Protein AF-A0A4Q4XZ71-F1 (afdb_monomer_lite)

Structure (mmCIF, N/CA/C/O backbone):
data_AF-A0A4Q4XZ71-F1
#
_entry.id   AF-A0A4Q4XZ71-F1
#
loop_
_atom_site.group_PDB
_atom_site.id
_atom_site.type_symbol
_atom_site.label_atom_id
_atom_site.label_alt_id
_atom_site.label_comp_id
_atom_site.label_asym_id
_atom_site.label_entity_id
_atom_site.label_seq_id
_atom_site.pdbx_PDB_ins_code
_atom_site.Cartn_x
_atom_site.Cartn_y
_atom_site.Cartn_z
_atom_site.occupancy
_atom_site.B_iso_or_equiv
_atom_site.auth_seq_id
_atom_site.auth_comp_id
_atom_site.auth_asym_id
_atom_site.auth_atom_id
_atom_site.pdbx_PDB_model_num
ATOM 1 N N . MET A 1 1 ? -20.882 -3.088 26.357 1.00 76.75 1 MET A N 1
ATOM 2 C CA . MET A 1 1 ? -20.379 -3.895 25.223 1.00 76.75 1 MET A CA 1
ATOM 3 C C . MET A 1 1 ? -18.859 -3.784 25.243 1.00 76.75 1 MET A C 1
ATOM 5 O O . MET A 1 1 ? -18.382 -2.682 25.499 1.00 76.75 1 MET A O 1
ATOM 9 N N . HIS A 1 2 ? -18.116 -4.882 25.088 1.00 83.44 2 HIS A N 1
ATOM 10 C CA . HIS A 1 2 ? -16.647 -4.829 25.026 1.00 83.44 2 HIS A CA 1
ATOM 11 C C . HIS A 1 2 ? -16.182 -4.304 23.665 1.00 83.44 2 HIS A C 1
ATOM 13 O O . HIS A 1 2 ? -16.934 -4.362 22.689 1.00 83.44 2 HIS A O 1
ATOM 19 N N . CYS A 1 3 ? -14.970 -3.758 23.629 1.00 86.56 3 CYS A N 1
ATOM 20 C CA . CYS A 1 3 ? -14.315 -3.324 22.404 1.00 86.56 3 CYS A CA 1
ATOM 21 C C . CYS A 1 3 ? -14.164 -4.497 21.419 1.00 86.56 3 CYS A C 1
ATOM 23 O O . CYS A 1 3 ? -13.740 -5.581 21.804 1.00 86.56 3 CYS A O 1
ATOM 25 N N . LYS A 1 4 ? -14.503 -4.265 20.145 1.00 85.44 4 LYS A N 1
ATOM 26 C CA . LYS A 1 4 ? -14.453 -5.264 19.063 1.00 85.44 4 LYS A CA 1
ATOM 27 C C . LYS A 1 4 ? -13.040 -5.574 18.553 1.00 85.44 4 LYS A C 1
ATOM 29 O O . LYS A 1 4 ? -12.862 -6.575 17.873 1.00 85.44 4 LYS A O 1
ATOM 34 N N . ALA A 1 5 ? -12.062 -4.710 18.833 1.00 82.31 5 ALA A N 1
ATOM 35 C CA . ALA A 1 5 ? -10.684 -4.900 18.385 1.00 82.31 5 ALA A CA 1
ATOM 36 C C . ALA A 1 5 ? -9.999 -6.074 19.104 1.00 82.31 5 ALA A C 1
ATOM 38 O O . ALA A 1 5 ? -10.290 -6.352 20.275 1.00 82.31 5 ALA A O 1
ATOM 39 N N . TYR A 1 6 ? -9.057 -6.706 18.406 1.00 77.50 6 TYR A N 1
ATOM 40 C CA . TYR A 1 6 ? -8.219 -7.778 18.934 1.00 77.50 6 TYR A CA 1
ATOM 41 C C . TYR A 1 6 ? -6.802 -7.269 19.214 1.00 77.50 6 TYR A C 1
ATOM 43 O O . TYR A 1 6 ? -6.199 -6.600 18.380 1.00 77.50 6 TYR A O 1
ATOM 51 N N . CYS A 1 7 ? -6.258 -7.631 20.372 1.00 73.50 7 CYS A N 1
ATOM 52 C CA . CYS A 1 7 ? -4.858 -7.439 20.740 1.00 73.50 7 CYS A CA 1
ATOM 53 C C . CYS A 1 7 ? -4.252 -8.826 20.956 1.00 73.50 7 CYS A C 1
ATOM 55 O O . CYS A 1 7 ? -4.741 -9.562 21.812 1.00 73.50 7 CYS A O 1
ATOM 57 N N . ASP A 1 8 ? -3.239 -9.212 20.179 1.00 69.31 8 ASP A N 1
ATOM 58 C CA . ASP A 1 8 ? -2.562 -10.512 20.317 1.00 69.31 8 ASP A CA 1
ATOM 59 C C . ASP A 1 8 ? -3.532 -11.709 20.385 1.00 69.31 8 ASP A C 1
ATOM 61 O O . ASP A 1 8 ? -3.433 -12.577 21.251 1.00 69.31 8 ASP A O 1
ATOM 65 N N . GLN A 1 9 ? -4.506 -11.742 19.464 1.00 70.25 9 GLN A N 1
ATOM 66 C CA . GLN A 1 9 ? -5.547 -12.782 19.364 1.00 70.25 9 GLN A CA 1
ATOM 67 C C . GLN A 1 9 ? -6.555 -12.816 20.529 1.00 70.25 9 GLN A C 1
ATOM 69 O O . GLN A 1 9 ? -7.389 -13.719 20.596 1.00 70.25 9 GLN A O 1
ATOM 74 N N . GLN A 1 10 ? -6.543 -11.824 21.420 1.00 78.00 10 GLN A N 1
ATOM 75 C CA . GLN A 1 10 ? -7.535 -11.668 22.484 1.00 78.00 10 GLN A CA 1
ATOM 76 C C . GLN A 1 10 ? -8.414 -10.446 22.234 1.00 78.00 10 GLN A C 1
ATOM 78 O O . GLN A 1 10 ? -7.938 -9.392 21.817 1.00 78.00 10 GLN A O 1
ATOM 83 N N . THR A 1 11 ? -9.708 -10.565 22.523 1.00 81.94 11 THR A N 1
ATOM 84 C CA . THR A 1 11 ? -10.622 -9.420 22.480 1.00 81.94 11 THR A CA 1
ATOM 85 C C . THR A 1 11 ? -10.194 -8.377 23.508 1.00 81.94 11 THR A C 1
ATOM 87 O O . THR A 1 11 ? -9.928 -8.706 24.667 1.00 81.94 11 THR A O 1
ATOM 90 N N . CYS A 1 12 ? -10.151 -7.109 23.104 1.00 85.31 12 CYS A N 1
ATOM 91 C CA . CYS A 1 12 ? -9.787 -6.021 24.000 1.00 85.31 12 CYS A CA 1
ATOM 92 C C . CYS A 1 12 ? -10.725 -5.981 25.231 1.00 85.31 12 CYS A C 1
ATOM 94 O O . CYS A 1 12 ? -11.948 -5.903 25.074 1.00 85.31 12 CYS A O 1
ATOM 96 N N . PRO A 1 13 ? -10.186 -5.978 26.468 1.00 86.06 13 PRO A N 1
ATOM 97 C CA . PRO A 1 13 ? -11.008 -6.048 27.678 1.00 86.06 13 PRO A CA 1
ATOM 98 C C . PRO A 1 13 ? -11.752 -4.738 27.974 1.00 86.06 13 PRO A C 1
ATOM 100 O O . PRO A 1 13 ? -12.687 -4.721 28.778 1.00 86.06 13 PRO A O 1
ATOM 103 N N . LEU A 1 14 ? -11.345 -3.635 27.340 1.00 88.06 14 LEU A N 1
ATOM 104 C CA . LEU A 1 14 ? -11.897 -2.308 27.584 1.00 88.06 14 LEU A CA 1
ATOM 105 C C . LEU A 1 14 ? -13.335 -2.183 27.071 1.00 88.06 14 LEU A C 1
ATOM 107 O O . LEU A 1 14 ? -13.750 -2.818 26.098 1.00 88.06 14 LEU A O 1
ATOM 111 N N . THR A 1 15 ? -14.104 -1.322 27.733 1.00 88.50 15 THR A N 1
ATOM 112 C CA . THR A 1 15 ? -15.468 -0.988 27.320 1.00 88.50 15 THR A CA 1
ATOM 113 C C . THR A 1 15 ? -15.442 -0.206 26.009 1.00 88.50 15 THR A C 1
ATOM 115 O O . THR A 1 15 ? -14.627 0.699 25.838 1.00 88.50 15 THR A O 1
ATOM 118 N N . ALA A 1 16 ? -16.348 -0.544 25.092 1.00 86.56 16 ALA A N 1
ATOM 119 C CA . ALA A 1 16 ? -16.538 0.219 23.868 1.00 86.56 16 ALA A CA 1
ATOM 120 C C . ALA A 1 16 ? -17.213 1.577 24.144 1.00 86.56 16 ALA A C 1
ATOM 122 O O . ALA A 1 16 ? -18.147 1.642 24.947 1.00 86.56 16 ALA A O 1
ATOM 123 N N . ASP A 1 17 ? -16.786 2.624 23.437 1.00 80.81 17 ASP A N 1
ATOM 124 C CA . ASP A 1 17 ? -17.378 3.965 23.439 1.00 80.81 17 ASP A CA 1
ATOM 125 C C . ASP A 1 17 ? -17.984 4.344 22.073 1.00 80.81 17 ASP A C 1
ATOM 127 O O . ASP A 1 17 ? -19.174 4.649 21.996 1.00 80.81 17 ASP A O 1
ATOM 131 N N . MET A 1 18 ? -17.215 4.268 20.986 1.00 77.50 18 MET A N 1
ATOM 132 C CA . MET A 1 18 ? -17.568 4.732 19.644 1.00 77.50 18 MET A CA 1
ATOM 133 C C . MET A 1 18 ? -17.485 3.596 18.631 1.00 77.50 18 MET A C 1
ATOM 135 O O . MET A 1 18 ? -16.472 2.910 18.512 1.00 77.50 18 MET A O 1
ATOM 139 N N . TYR A 1 19 ? -18.573 3.388 17.882 1.00 79.56 19 TYR A N 1
ATOM 140 C CA . TYR A 1 19 ? -18.677 2.377 16.817 1.00 79.56 19 TYR A CA 1
ATOM 141 C C . TYR A 1 19 ? -18.316 0.934 17.239 1.00 79.56 19 TYR A C 1
ATOM 143 O O . TYR A 1 19 ? -18.113 0.056 16.400 1.00 79.56 19 TYR A O 1
ATOM 151 N N . GLY A 1 20 ? -18.311 0.648 18.544 1.00 84.75 20 GLY A N 1
ATOM 152 C CA . GLY A 1 20 ? -17.947 -0.658 19.094 1.00 84.75 20 GLY A CA 1
ATOM 153 C C . GLY A 1 20 ? -16.463 -0.822 19.440 1.00 84.75 20 GLY A C 1
ATOM 154 O O . GLY A 1 20 ? -16.078 -1.920 19.828 1.00 84.75 20 GLY A O 1
ATOM 155 N N . TYR A 1 21 ? -15.647 0.227 19.356 1.00 86.69 21 TYR A N 1
ATOM 156 C CA . TYR A 1 21 ? -14.257 0.242 19.828 1.00 86.69 21 TYR A CA 1
ATOM 157 C C . TYR A 1 21 ? -14.139 1.025 21.134 1.00 86.69 21 TYR A C 1
ATOM 159 O O . TYR A 1 21 ? -15.040 1.789 21.457 1.00 86.69 21 TYR A O 1
ATOM 167 N N . CYS A 1 22 ? -13.069 0.821 21.907 1.00 87.75 22 CYS A N 1
ATOM 168 C CA . CYS A 1 22 ? -12.680 1.779 22.945 1.00 87.75 22 CYS A CA 1
ATOM 169 C C . CYS A 1 22 ? -11.960 2.975 22.303 1.00 87.75 22 CYS A C 1
ATOM 171 O O . CYS A 1 22 ? -11.438 2.846 21.193 1.00 87.75 22 CYS A O 1
ATOM 173 N N . GLY A 1 23 ? -11.860 4.102 23.012 1.00 84.19 23 GLY A N 1
ATOM 174 C CA . GLY A 1 23 ? -11.297 5.335 22.457 1.00 84.19 23 GLY A CA 1
ATOM 175 C C . GLY A 1 23 ? -9.897 5.193 21.851 1.00 84.19 23 GLY A C 1
ATOM 176 O O . GLY A 1 23 ? -9.591 5.857 20.867 1.00 84.19 23 GLY A O 1
ATOM 177 N N . GLU A 1 24 ? -9.065 4.295 22.376 1.00 83.31 24 GLU A N 1
ATOM 178 C CA . GLU A 1 24 ? -7.718 4.041 21.851 1.00 83.31 24 GLU A CA 1
ATOM 179 C C . GLU A 1 24 ? -7.754 3.285 20.518 1.00 83.31 24 GLU A C 1
ATOM 181 O O . GLU A 1 24 ? -7.205 3.757 19.522 1.00 83.31 24 GLU A O 1
ATOM 186 N N . HIS A 1 25 ? -8.483 2.167 20.461 1.00 85.19 25 HIS A N 1
ATOM 187 C CA . HIS A 1 25 ? -8.658 1.405 19.224 1.00 85.19 25 HIS A CA 1
ATOM 188 C C . HIS A 1 25 ? -9.417 2.194 18.161 1.00 85.19 25 HIS A C 1
ATOM 190 O O . HIS A 1 25 ? -9.111 2.068 16.981 1.00 85.19 25 HIS A O 1
ATOM 196 N N . PHE A 1 26 ? -10.364 3.047 18.558 1.00 84.56 26 PHE A N 1
ATOM 197 C CA . PHE A 1 26 ? -11.042 3.941 17.627 1.00 84.56 26 PHE A CA 1
ATOM 198 C C . PHE A 1 26 ? -10.058 4.917 16.967 1.00 84.56 26 PHE A C 1
ATOM 200 O O . PHE A 1 26 ? -10.090 5.091 15.751 1.00 84.56 26 PHE A O 1
ATOM 207 N N . LYS A 1 27 ? -9.143 5.526 17.733 1.00 81.94 27 LYS A N 1
ATOM 208 C CA . LYS A 1 27 ? -8.119 6.426 17.175 1.00 81.94 27 LYS A CA 1
ATOM 209 C C . LYS A 1 27 ? -7.153 5.688 16.250 1.00 81.94 27 LYS A C 1
ATOM 211 O O . LYS A 1 27 ? -6.858 6.197 15.173 1.00 81.94 27 LYS A O 1
ATOM 216 N N . GLN A 1 28 ? -6.696 4.496 16.634 1.00 82.12 28 GLN A N 1
ATOM 217 C CA . GLN A 1 28 ? -5.825 3.669 15.789 1.00 82.12 28 GLN A CA 1
ATOM 218 C C . GLN A 1 28 ? -6.514 3.286 14.475 1.00 82.12 28 GLN A C 1
ATOM 220 O O . GLN A 1 28 ? -5.936 3.435 13.401 1.00 82.12 28 GLN A O 1
ATOM 225 N N . GLU A 1 29 ? -7.773 2.857 14.552 1.00 85.69 29 GLU A N 1
ATOM 226 C CA . GLU A 1 29 ? -8.583 2.483 13.395 1.00 85.69 29 GLU A CA 1
ATOM 227 C C . GLU A 1 29 ? -8.802 3.676 12.450 1.00 85.69 29 GLU A C 1
ATOM 229 O O . GLU A 1 29 ? -8.557 3.563 11.247 1.00 85.69 29 GLU A O 1
ATOM 234 N N . ARG A 1 30 ? -9.181 4.848 12.983 1.00 85.06 30 ARG A N 1
ATOM 235 C CA . ARG A 1 30 ? -9.327 6.087 12.197 1.00 85.06 30 ARG A CA 1
ATOM 236 C C . ARG A 1 30 ? -8.002 6.557 11.603 1.00 85.06 30 ARG A C 1
ATOM 238 O O . ARG A 1 30 ? -7.968 7.026 10.466 1.00 85.06 30 ARG A O 1
ATOM 245 N N . GLY A 1 31 ? -6.919 6.439 12.357 1.00 81.56 31 GLY A N 1
ATOM 246 C CA . GLY A 1 31 ? -5.580 6.783 11.908 1.00 81.56 31 GLY A CA 1
ATOM 247 C C . GLY A 1 31 ? -5.156 5.961 10.694 1.00 81.56 31 GLY A C 1
ATOM 248 O O . GLY A 1 31 ? -4.799 6.522 9.654 1.00 81.56 31 GLY A O 1
ATOM 249 N N . LEU A 1 32 ? -5.305 4.639 10.791 1.00 84.44 32 LEU A N 1
ATOM 250 C CA . LEU A 1 32 ? -5.004 3.710 9.707 1.00 84.44 32 LEU A CA 1
ATOM 251 C C . LEU A 1 32 ? -5.905 3.946 8.488 1.00 84.44 32 LEU A C 1
ATOM 253 O O . LEU A 1 32 ? -5.408 3.957 7.361 1.00 84.44 32 LEU A O 1
ATOM 257 N N . TYR A 1 33 ? -7.193 4.236 8.713 1.00 86.44 33 TYR A N 1
ATOM 258 C CA . TYR A 1 33 ? -8.125 4.669 7.668 1.00 86.44 33 TYR A CA 1
ATOM 259 C C . TYR A 1 33 ? -7.598 5.875 6.883 1.00 86.44 33 TYR A C 1
ATOM 261 O O . TYR A 1 33 ? -7.495 5.841 5.654 1.00 86.44 33 TYR A O 1
ATOM 269 N N . HIS A 1 34 ? -7.227 6.949 7.580 1.00 84.31 34 HIS A N 1
ATOM 270 C CA . HIS A 1 34 ? -6.716 8.150 6.923 1.00 84.31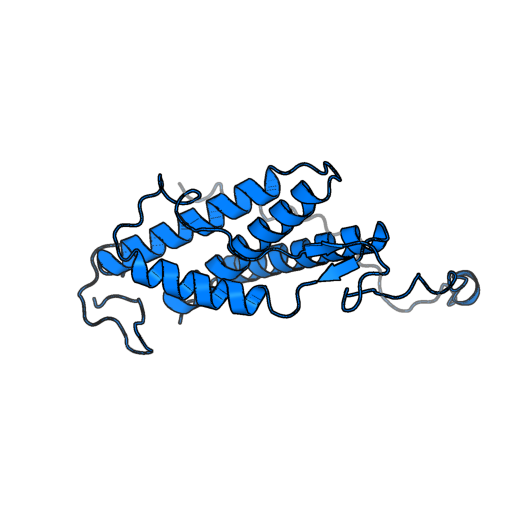 34 HIS A CA 1
ATOM 271 C C . HIS A 1 34 ? -5.388 7.897 6.206 1.00 84.31 34 HIS A C 1
ATOM 273 O O . HIS A 1 34 ? -5.159 8.467 5.141 1.00 84.31 34 HIS A O 1
ATOM 279 N N . TYR A 1 35 ? -4.554 7.006 6.739 1.00 84.25 35 TYR A N 1
ATOM 280 C CA . TYR A 1 35 ? -3.278 6.623 6.147 1.00 84.25 35 TYR A CA 1
ATOM 281 C C . TYR A 1 35 ? -3.405 5.970 4.786 1.00 84.25 35 TYR A C 1
ATOM 283 O O . TYR A 1 35 ? -2.848 6.480 3.808 1.00 84.25 35 TYR A O 1
ATOM 291 N N . TYR A 1 36 ? -4.187 4.898 4.673 1.00 87.81 36 TYR A N 1
ATOM 292 C CA . TYR A 1 36 ? -4.337 4.278 3.362 1.00 87.81 36 TYR A CA 1
ATOM 293 C C . TYR A 1 36 ? -5.103 5.170 2.387 1.00 87.81 36 TYR A C 1
ATOM 295 O O . TYR A 1 36 ? -4.804 5.137 1.197 1.00 87.81 36 TYR A O 1
ATOM 303 N N . LYS A 1 37 ? -6.056 5.999 2.848 1.00 88.62 37 LYS A N 1
ATOM 304 C CA . LYS A 1 37 ? -6.768 6.931 1.956 1.00 88.62 37 LYS A CA 1
ATOM 305 C C . LYS A 1 37 ? -5.839 8.017 1.423 1.00 88.62 37 LYS A C 1
ATOM 307 O O . LYS A 1 37 ? -5.941 8.354 0.246 1.00 88.62 37 LYS A O 1
ATOM 312 N N . ALA A 1 38 ? -4.928 8.531 2.247 1.00 85.62 38 ALA A N 1
ATOM 313 C CA . ALA A 1 38 ? -3.935 9.506 1.813 1.00 85.62 38 ALA A CA 1
ATOM 314 C C . ALA A 1 38 ? -2.984 8.902 0.771 1.00 85.62 38 ALA A C 1
ATOM 316 O O . ALA A 1 38 ? -2.773 9.498 -0.282 1.00 85.62 38 ALA A O 1
ATOM 317 N N . HIS A 1 39 ? -2.462 7.696 1.006 1.00 87.50 39 HIS A N 1
ATOM 318 C CA . HIS A 1 39 ? -1.574 7.038 0.044 1.00 87.50 39 HIS A CA 1
ATOM 319 C C . HIS A 1 39 ? -2.278 6.602 -1.243 1.00 87.50 39 HIS A C 1
ATOM 321 O O . HIS A 1 39 ? -1.703 6.740 -2.319 1.00 87.50 39 HIS A O 1
ATOM 327 N N . GLU A 1 40 ? -3.534 6.169 -1.172 1.00 91.00 40 GLU A N 1
ATOM 328 C CA . GLU A 1 40 ? -4.368 5.929 -2.355 1.00 91.00 40 GLU A CA 1
ATOM 329 C C . GLU A 1 40 ? -4.564 7.218 -3.165 1.00 91.00 40 GLU A C 1
ATOM 331 O O . GLU A 1 40 ? -4.394 7.227 -4.383 1.00 91.00 40 GLU A O 1
ATOM 336 N N . GLN A 1 41 ? -4.848 8.337 -2.494 1.00 88.88 41 GLN A N 1
ATOM 337 C CA . GLN A 1 41 ? -4.960 9.631 -3.158 1.00 88.88 41 GLN A CA 1
ATOM 338 C C . GLN A 1 41 ? -3.642 10.033 -3.831 1.00 88.88 41 GLN A C 1
ATOM 340 O O . GLN A 1 41 ? -3.668 10.458 -4.983 1.00 88.88 41 GLN A O 1
ATOM 345 N N . MET A 1 42 ? -2.501 9.865 -3.154 1.00 87.12 42 MET A N 1
ATOM 346 C CA . MET A 1 42 ? -1.181 10.136 -3.736 1.00 87.12 42 MET A CA 1
ATOM 347 C C . MET A 1 42 ? -0.927 9.247 -4.959 1.00 87.12 42 MET A C 1
ATOM 349 O O . MET A 1 42 ? -0.575 9.761 -6.015 1.00 87.12 42 MET A O 1
ATOM 353 N N . TYR A 1 43 ? -1.199 7.941 -4.870 1.00 89.31 43 TYR A N 1
ATOM 354 C CA . TYR A 1 43 ? -1.103 7.003 -5.996 1.00 89.31 43 TYR A CA 1
ATOM 355 C C . TYR A 1 43 ? -1.889 7.480 -7.233 1.00 89.31 43 TYR A C 1
ATOM 357 O O . TYR A 1 43 ? -1.364 7.436 -8.349 1.00 89.31 43 TYR A O 1
ATOM 365 N N . HIS A 1 44 ? -3.111 7.987 -7.044 1.00 86.44 44 HIS A N 1
ATOM 366 C CA . HIS A 1 44 ? -3.936 8.517 -8.134 1.00 86.44 44 HIS A CA 1
ATOM 367 C C . HIS A 1 44 ? -3.513 9.913 -8.622 1.00 86.44 44 HIS A C 1
ATOM 369 O O . HIS A 1 44 ? -3.813 10.272 -9.761 1.00 86.44 44 HIS A O 1
ATOM 375 N N . GLN A 1 45 ? -2.833 10.709 -7.791 1.00 82.12 45 GLN A N 1
ATOM 376 C CA . GLN A 1 45 ? -2.334 12.038 -8.164 1.00 82.12 45 GLN A CA 1
ATOM 377 C C . GLN A 1 45 ? -1.127 11.976 -9.099 1.00 82.12 45 GLN A C 1
ATOM 379 O O . GLN A 1 45 ? -0.983 12.856 -9.951 1.00 82.12 45 GLN A O 1
ATOM 384 N N . TYR A 1 46 ? -0.286 10.943 -8.982 1.00 67.25 46 TYR A N 1
ATOM 385 C CA . TYR A 1 46 ? 0.799 10.714 -9.933 1.00 67.25 46 TYR A CA 1
ATOM 386 C C . TYR A 1 46 ? 0.217 10.355 -11.309 1.00 67.25 46 TYR A C 1
ATOM 388 O O . TYR A 1 46 ? -0.161 9.204 -11.584 1.00 67.25 46 TYR A O 1
ATOM 396 N N . ARG A 1 47 ? 0.153 11.372 -12.184 1.00 60.53 47 ARG A N 1
ATOM 397 C CA . ARG A 1 47 ? -0.037 11.205 -13.632 1.00 60.53 47 ARG A CA 1
ATOM 398 C C . ARG A 1 47 ? 1.085 10.326 -14.192 1.00 60.53 47 ARG A C 1
ATOM 400 O O . ARG A 1 47 ? 2.101 10.123 -13.532 1.00 60.53 47 ARG A O 1
ATOM 407 N N . HIS A 1 48 ? 0.867 9.759 -15.377 1.00 54.84 48 HIS A N 1
ATOM 408 C CA . HIS A 1 48 ? 1.858 8.970 -16.119 1.00 54.84 48 HIS A CA 1
ATOM 409 C C . HIS A 1 48 ? 3.026 9.846 -16.603 1.00 54.84 48 HIS A C 1
ATOM 411 O O . HIS A 1 48 ? 3.267 9.971 -17.796 1.00 54.84 48 HIS A O 1
ATOM 417 N N . ASP A 1 49 ? 3.710 10.514 -15.682 1.00 55.50 49 ASP A N 1
ATOM 418 C CA . ASP A 1 49 ? 4.997 11.116 -15.963 1.00 55.50 49 ASP A CA 1
ATOM 419 C C . ASP A 1 49 ? 6.011 9.978 -15.791 1.00 55.50 49 ASP A C 1
ATOM 421 O O . ASP A 1 49 ? 6.277 9.526 -14.677 1.00 55.50 49 ASP A O 1
ATOM 425 N N . ASP A 1 50 ? 6.515 9.461 -16.913 1.00 61.88 50 ASP A N 1
ATOM 426 C CA . ASP A 1 50 ? 7.308 8.223 -17.016 1.00 61.88 50 ASP A CA 1
ATOM 427 C C . ASP A 1 50 ? 8.720 8.310 -16.398 1.00 61.88 50 ASP A C 1
ATOM 429 O O . ASP A 1 50 ? 9.595 7.498 -16.708 1.00 61.88 50 ASP A O 1
ATOM 433 N N . CYS A 1 51 ? 9.006 9.299 -15.543 1.00 82.44 51 CYS A N 1
ATOM 434 C CA . CYS A 1 51 ? 10.307 9.338 -14.885 1.00 82.44 51 CYS A CA 1
ATOM 435 C C . CYS A 1 51 ? 10.389 8.251 -13.804 1.00 82.44 51 CYS A C 1
ATOM 437 O O . CYS A 1 51 ? 9.430 7.989 -13.074 1.00 82.44 51 CYS A O 1
ATOM 439 N N . ILE A 1 52 ? 11.562 7.622 -13.701 1.00 87.00 52 ILE A N 1
ATOM 440 C CA . ILE A 1 52 ? 11.811 6.490 -12.798 1.00 87.00 52 ILE A CA 1
ATOM 441 C C . ILE A 1 52 ? 11.387 6.811 -11.358 1.00 87.00 52 ILE A C 1
ATOM 443 O O . ILE A 1 52 ? 10.661 6.030 -10.751 1.00 87.00 52 ILE A O 1
ATOM 447 N N . GLU A 1 53 ? 11.747 7.989 -10.848 1.00 86.31 53 GLU A N 1
ATOM 448 C CA . GLU A 1 53 ? 11.399 8.409 -9.485 1.00 86.31 53 GLU A CA 1
ATOM 449 C C . GLU A 1 53 ? 9.881 8.453 -9.253 1.00 86.31 53 GLU A C 1
ATOM 451 O O . GLU A 1 53 ? 9.398 8.048 -8.194 1.00 86.31 53 GLU A O 1
ATOM 456 N N . SER A 1 54 ? 9.105 8.899 -10.245 1.00 86.50 54 SER A N 1
ATOM 457 C CA . SER A 1 54 ? 7.642 8.919 -10.143 1.00 86.50 54 SER A CA 1
ATOM 458 C C . SER A 1 54 ? 7.062 7.508 -10.127 1.00 86.50 54 SER A C 1
ATOM 460 O O . SER A 1 54 ? 6.124 7.248 -9.376 1.00 86.50 54 SER A O 1
ATOM 462 N N . LEU A 1 55 ? 7.625 6.577 -10.901 1.00 88.56 55 LEU A N 1
ATOM 463 C CA . LEU A 1 55 ? 7.201 5.174 -10.908 1.00 88.56 55 LEU A CA 1
ATOM 464 C C . LEU A 1 55 ? 7.522 4.476 -9.580 1.00 88.56 55 LEU A C 1
ATOM 466 O O . LEU A 1 55 ? 6.671 3.760 -9.047 1.00 88.56 55 LEU A O 1
ATOM 470 N N . GLU A 1 56 ? 8.701 4.729 -9.008 1.00 89.25 56 GLU A N 1
ATOM 471 C CA . GLU A 1 56 ? 9.086 4.230 -7.682 1.00 89.25 56 GLU A CA 1
ATOM 472 C C . GLU A 1 56 ? 8.162 4.785 -6.592 1.00 89.25 56 GLU A C 1
ATOM 474 O O . GLU A 1 56 ? 7.611 4.020 -5.798 1.00 89.25 56 GLU A O 1
ATOM 479 N N . ARG A 1 57 ? 7.895 6.099 -6.590 1.00 88.06 57 ARG A N 1
ATOM 480 C CA . ARG A 1 57 ? 6.953 6.728 -5.645 1.00 88.06 57 ARG A CA 1
ATOM 481 C C . ARG A 1 57 ? 5.531 6.208 -5.814 1.00 88.06 57 ARG A C 1
ATOM 483 O O . ARG A 1 57 ? 4.848 5.935 -4.826 1.00 88.06 57 ARG A O 1
ATOM 490 N N . LYS A 1 58 ? 5.082 6.009 -7.051 1.00 90.25 58 LYS A N 1
ATOM 491 C CA . LYS A 1 58 ? 3.765 5.436 -7.337 1.00 90.25 58 LYS A CA 1
ATOM 492 C C . LYS A 1 58 ? 3.661 4.003 -6.816 1.00 90.25 58 LYS A C 1
ATOM 494 O O . LYS A 1 58 ? 2.658 3.672 -6.180 1.00 90.25 58 LYS A O 1
ATOM 499 N N . HIS A 1 59 ? 4.701 3.185 -7.010 1.00 91.44 59 HIS A N 1
ATOM 500 C CA . HIS A 1 59 ? 4.786 1.833 -6.446 1.00 91.44 59 HIS A CA 1
ATOM 501 C C . HIS A 1 59 ? 4.782 1.859 -4.914 1.00 91.44 59 HIS A C 1
ATOM 503 O O . HIS A 1 59 ? 4.048 1.088 -4.292 1.00 91.44 59 HIS A O 1
ATOM 509 N N . GLN A 1 60 ? 5.521 2.782 -4.300 1.00 89.19 60 GLN A N 1
ATOM 510 C CA . GLN A 1 60 ? 5.541 2.969 -2.850 1.00 89.19 60 GLN A CA 1
ATOM 511 C C . GLN A 1 60 ? 4.131 3.229 -2.308 1.00 89.19 60 GLN A C 1
ATOM 513 O O . GLN A 1 60 ? 3.660 2.528 -1.414 1.00 89.19 60 GLN A O 1
ATOM 518 N N . HIS A 1 61 ? 3.422 4.207 -2.873 1.00 90.12 61 HIS A N 1
ATOM 519 C CA . HIS A 1 61 ? 2.107 4.613 -2.385 1.00 90.12 61 HIS A CA 1
ATOM 520 C C . HIS A 1 61 ? 1.041 3.537 -2.543 1.00 90.12 61 HIS A C 1
ATOM 522 O O . HIS A 1 61 ? 0.287 3.298 -1.598 1.00 90.12 61 HIS A O 1
ATOM 528 N N . ILE A 1 62 ? 0.992 2.850 -3.687 1.00 91.94 62 ILE A N 1
ATOM 529 C CA . ILE A 1 62 ? 0.028 1.759 -3.854 1.00 91.94 62 ILE A CA 1
ATOM 530 C C . ILE A 1 62 ? 0.335 0.593 -2.912 1.00 91.94 62 ILE A C 1
ATOM 532 O O . ILE A 1 62 ? -0.581 0.018 -2.328 1.00 91.94 62 ILE A O 1
ATOM 536 N N . THR A 1 63 ? 1.616 0.295 -2.680 1.00 91.81 63 THR A N 1
ATOM 537 C CA . THR A 1 63 ? 2.027 -0.741 -1.726 1.00 91.81 63 THR A CA 1
ATOM 538 C C . THR A 1 63 ? 1.589 -0.385 -0.309 1.00 91.81 63 THR A C 1
ATOM 540 O O . THR A 1 63 ? 0.988 -1.216 0.369 1.00 91.81 63 THR A O 1
ATOM 543 N N . LEU A 1 64 ? 1.811 0.860 0.122 1.00 89.56 64 LEU A N 1
ATOM 544 C CA . LEU A 1 64 ? 1.376 1.335 1.437 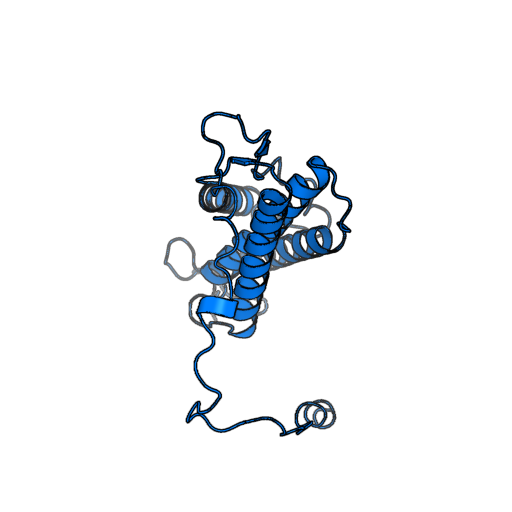1.00 89.56 64 LEU A CA 1
ATOM 545 C C . LEU A 1 64 ? -0.139 1.289 1.594 1.00 89.56 64 LEU A C 1
ATOM 547 O O . LEU A 1 64 ? -0.621 0.822 2.623 1.00 89.56 64 LEU A O 1
ATOM 551 N N . ALA A 1 65 ? -0.890 1.709 0.575 1.00 91.50 65 ALA A N 1
ATOM 552 C CA . ALA A 1 65 ? -2.346 1.639 0.597 1.00 91.50 65 ALA A CA 1
ATOM 553 C C . ALA A 1 65 ? -2.845 0.190 0.739 1.00 91.50 65 ALA A C 1
ATOM 555 O O . ALA A 1 65 ? -3.716 -0.070 1.567 1.00 91.50 65 ALA A O 1
ATOM 556 N N . ILE A 1 66 ? -2.268 -0.758 -0.011 1.00 92.56 66 ILE A N 1
ATOM 557 C CA . ILE A 1 66 ? -2.609 -2.187 0.080 1.00 92.56 66 ILE A CA 1
ATOM 558 C C . ILE A 1 66 ? -2.301 -2.727 1.480 1.00 92.56 66 ILE A C 1
ATOM 560 O O . ILE A 1 66 ? -3.194 -3.266 2.131 1.00 92.56 66 ILE A O 1
ATOM 564 N N . GLN A 1 67 ? -1.064 -2.567 1.963 1.00 91.31 67 GLN A N 1
ATOM 565 C CA . GLN A 1 67 ? -0.642 -3.161 3.238 1.00 91.31 67 GLN A CA 1
ATOM 566 C C . GLN A 1 67 ? -1.405 -2.568 4.428 1.00 91.31 67 GLN A C 1
ATOM 568 O O . GLN A 1 67 ? -1.849 -3.303 5.307 1.00 91.31 67 GLN A O 1
ATOM 573 N N . ALA A 1 68 ? -1.639 -1.254 4.432 1.00 89.44 68 ALA A N 1
ATOM 574 C CA . ALA A 1 68 ? -2.412 -0.593 5.478 1.00 89.44 68 ALA A CA 1
ATOM 575 C C . ALA A 1 68 ? -3.884 -1.030 5.496 1.00 89.44 68 ALA A C 1
ATOM 577 O O . ALA A 1 68 ? -4.462 -1.189 6.569 1.00 89.44 68 ALA A O 1
ATOM 578 N N . ARG A 1 69 ? -4.491 -1.277 4.330 1.00 90.94 69 ARG A N 1
ATOM 579 C CA . ARG A 1 69 ? -5.848 -1.836 4.235 1.00 90.94 69 ARG A CA 1
ATOM 580 C C . ARG A 1 69 ? -5.909 -3.273 4.739 1.00 90.94 69 ARG A C 1
ATOM 582 O O . ARG A 1 69 ? -6.814 -3.617 5.496 1.00 90.94 69 ARG A O 1
ATOM 589 N N . GLN A 1 70 ? -4.947 -4.108 4.360 1.00 89.25 70 GLN A N 1
ATOM 590 C CA . GLN A 1 70 ? -4.870 -5.476 4.876 1.00 89.25 70 GLN A CA 1
ATOM 591 C C . GLN A 1 70 ? -4.753 -5.469 6.403 1.00 89.25 70 GLN A C 1
ATOM 593 O O . GLN A 1 70 ? -5.543 -6.126 7.073 1.00 89.25 70 GLN A O 1
ATOM 598 N N . LEU A 1 71 ? -3.883 -4.618 6.954 1.00 87.69 71 LEU A N 1
ATOM 599 C CA . LEU A 1 71 ? -3.753 -4.452 8.399 1.00 87.69 71 LEU A CA 1
ATOM 600 C C . LEU A 1 71 ? -5.054 -3.969 9.060 1.00 87.69 71 LEU A C 1
ATOM 602 O O . LEU A 1 71 ? -5.460 -4.480 10.101 1.00 87.69 71 LEU A O 1
ATOM 606 N N . HIS A 1 72 ? -5.742 -3.013 8.428 1.00 87.19 72 HIS A N 1
ATOM 607 C CA . HIS A 1 72 ? -7.030 -2.497 8.897 1.00 87.19 72 HIS A CA 1
ATOM 608 C C . HIS A 1 72 ? -8.084 -3.603 8.965 1.00 87.19 72 HIS A C 1
ATOM 610 O O . HIS A 1 72 ? -8.820 -3.694 9.946 1.00 87.19 72 HIS A O 1
ATOM 616 N N . THR A 1 73 ? -8.101 -4.481 7.962 1.00 85.06 73 THR A N 1
ATOM 617 C CA . THR A 1 73 ? -8.981 -5.658 7.913 1.00 85.06 73 THR A CA 1
ATOM 618 C C . THR A 1 73 ? -8.671 -6.617 9.048 1.00 85.06 73 THR A C 1
ATOM 620 O O . THR A 1 73 ? -9.565 -6.974 9.815 1.00 85.06 73 THR A O 1
ATOM 623 N N . ASP A 1 74 ? -7.400 -6.983 9.187 1.00 82.25 74 ASP A N 1
ATOM 624 C CA . ASP A 1 74 ? -6.959 -8.008 10.127 1.00 82.25 74 ASP A CA 1
ATOM 625 C C . ASP A 1 74 ? -7.229 -7.607 11.583 1.00 82.25 74 ASP A C 1
ATOM 627 O O . ASP A 1 74 ? -7.615 -8.451 12.395 1.00 82.25 74 ASP A O 1
ATOM 631 N N . TRP A 1 75 ? -7.068 -6.320 11.910 1.00 81.88 75 TRP A N 1
ATOM 632 C CA . TRP A 1 75 ? -7.192 -5.815 13.281 1.00 81.88 75 TRP A CA 1
ATOM 633 C C . TRP A 1 75 ? -8.611 -5.388 13.668 1.00 81.88 75 TRP A C 1
ATOM 635 O O . TRP A 1 75 ? -8.986 -5.506 14.837 1.00 81.88 75 TRP A O 1
ATOM 645 N N . PHE A 1 76 ? -9.407 -4.890 12.715 1.00 81.00 76 PHE A N 1
ATOM 646 C CA . PHE A 1 76 ? -10.686 -4.235 13.022 1.00 81.00 76 PHE A CA 1
ATOM 647 C C . PHE A 1 76 ? -11.910 -4.882 12.352 1.00 81.00 76 PHE A C 1
ATOM 649 O O . PHE A 1 76 ? -13.030 -4.658 12.802 1.00 81.00 76 PHE A O 1
ATOM 656 N N . PHE A 1 77 ? -11.735 -5.738 11.341 1.00 74.00 77 PHE A N 1
ATOM 657 C CA . PHE A 1 77 ? -12.837 -6.440 10.659 1.00 74.00 77 PHE A CA 1
ATOM 658 C C . PHE A 1 77 ? -12.839 -7.960 10.886 1.00 74.00 77 PHE A C 1
ATOM 660 O O . PHE A 1 77 ? -13.583 -8.658 10.203 1.00 74.00 77 PHE A O 1
ATOM 667 N N . HIS A 1 78 ? -12.056 -8.463 11.852 1.00 66.75 78 HIS A N 1
ATOM 668 C CA . HIS A 1 78 ? -11.755 -9.884 12.108 1.00 66.75 78 HIS A CA 1
ATOM 669 C C . HIS A 1 78 ? -12.902 -10.877 11.795 1.00 66.75 78 HIS A C 1
ATOM 671 O O . HIS A 1 78 ? -12.723 -11.777 10.978 1.00 66.75 78 HIS A O 1
ATOM 677 N N . ASP A 1 79 ? -14.103 -10.657 12.350 1.00 63.47 79 ASP A N 1
ATOM 678 C CA . ASP A 1 79 ? -15.284 -11.526 12.165 1.00 63.47 79 ASP A CA 1
ATOM 679 C C . ASP A 1 79 ? -16.383 -10.915 11.272 1.00 63.47 79 ASP A C 1
ATOM 681 O O . ASP A 1 79 ? -17.505 -11.414 11.181 1.00 63.47 79 ASP A O 1
ATOM 685 N N . SER A 1 80 ? -16.116 -9.776 10.644 1.00 67.12 80 SER A N 1
ATOM 686 C CA . SER A 1 80 ? -17.072 -9.026 9.827 1.00 67.12 80 SER A CA 1
ATOM 687 C C . SER A 1 80 ? -16.395 -8.564 8.549 1.00 67.12 80 SER A C 1
ATOM 689 O O . SER A 1 80 ? -16.151 -7.372 8.350 1.00 67.12 80 SER A O 1
ATOM 691 N N . ARG A 1 81 ? -16.091 -9.541 7.685 1.00 67.12 81 ARG A N 1
ATOM 692 C CA . ARG A 1 81 ? -15.564 -9.282 6.345 1.00 67.12 81 ARG A CA 1
ATOM 693 C C . ARG A 1 81 ? -16.455 -8.292 5.606 1.00 67.12 81 ARG A C 1
ATOM 695 O O . ARG A 1 81 ? -17.681 -8.386 5.630 1.00 67.12 81 ARG A O 1
ATOM 702 N N . CYS A 1 82 ? -15.806 -7.344 4.949 1.00 79.06 82 CYS A N 1
ATOM 703 C CA . CYS A 1 82 ? -16.449 -6.364 4.101 1.00 79.06 82 CYS A CA 1
ATOM 704 C C . CYS A 1 82 ? -16.039 -6.674 2.664 1.00 79.06 82 CYS A C 1
ATOM 706 O O . CYS A 1 82 ? -14.935 -6.320 2.261 1.00 79.06 82 CYS A O 1
ATOM 708 N N . ASP A 1 83 ? -16.924 -7.308 1.891 1.00 81.56 83 ASP A N 1
ATOM 709 C CA . ASP A 1 83 ? -16.634 -7.688 0.500 1.00 81.56 83 ASP A CA 1
ATOM 710 C C . ASP A 1 83 ? -16.158 -6.487 -0.326 1.00 81.56 83 ASP A C 1
ATOM 712 O O . ASP A 1 83 ? -15.215 -6.589 -1.100 1.00 81.56 83 ASP A O 1
ATOM 716 N N . SER A 1 84 ? -16.760 -5.313 -0.110 1.00 82.69 84 SER A N 1
ATOM 717 C CA . SER A 1 84 ? -16.337 -4.061 -0.750 1.00 82.69 84 SER A CA 1
ATOM 718 C C . SER A 1 84 ? -14.878 -3.707 -0.437 1.00 82.69 84 SER A C 1
ATOM 720 O O . SER A 1 84 ? -14.140 -3.260 -1.314 1.00 82.69 84 SER A O 1
ATOM 722 N N . HIS A 1 85 ? -14.434 -3.949 0.798 1.00 84.69 85 HIS A N 1
ATOM 723 C CA . HIS A 1 85 ? -13.052 -3.719 1.193 1.00 84.69 85 HIS A CA 1
ATOM 724 C C . HIS A 1 85 ? -12.098 -4.712 0.517 1.00 84.69 85 HIS A C 1
ATOM 726 O O . HIS A 1 85 ? -11.090 -4.293 -0.054 1.00 84.69 85 HIS A O 1
ATOM 732 N N . ASP A 1 86 ? -12.453 -5.997 0.506 1.00 85.19 86 ASP A N 1
ATOM 733 C CA . ASP A 1 86 ? -11.653 -7.053 -0.120 1.00 85.19 86 ASP A CA 1
ATOM 734 C C . ASP A 1 86 ? -11.539 -6.846 -1.639 1.00 85.19 86 ASP A C 1
ATOM 736 O O . ASP A 1 86 ? -10.435 -6.866 -2.187 1.00 85.19 86 ASP A O 1
ATOM 740 N N . TYR A 1 87 ? -12.651 -6.548 -2.324 1.00 89.44 87 TYR A N 1
ATOM 741 C CA . TYR A 1 87 ? -12.651 -6.221 -3.755 1.00 89.44 87 TYR A CA 1
ATOM 742 C C . TYR A 1 87 ? -11.800 -4.990 -4.069 1.00 89.44 87 TYR A C 1
ATOM 744 O O . TYR A 1 87 ? -11.090 -4.973 -5.075 1.00 89.44 87 TYR A O 1
ATOM 752 N N . HIS A 1 88 ? -11.826 -3.969 -3.210 1.00 91.75 88 HIS A N 1
ATOM 753 C CA . HIS A 1 88 ? -11.010 -2.772 -3.406 1.00 91.75 88 HIS A CA 1
ATOM 754 C C . HIS A 1 88 ? -9.515 -3.063 -3.240 1.00 91.75 88 HIS A C 1
ATOM 756 O O . HIS A 1 88 ? -8.708 -2.615 -4.053 1.00 91.75 88 HIS A O 1
ATOM 762 N N . VAL A 1 89 ? -9.131 -3.855 -2.232 1.00 91.69 89 VAL A N 1
ATOM 763 C CA . VAL A 1 89 ? -7.739 -4.310 -2.059 1.00 91.69 89 VAL A CA 1
ATOM 764 C C . VAL A 1 89 ? -7.279 -5.120 -3.271 1.00 91.69 89 VAL A C 1
ATOM 766 O O . VAL A 1 89 ? -6.179 -4.882 -3.772 1.00 91.69 89 VAL A O 1
ATOM 769 N N . LEU A 1 90 ? -8.121 -6.020 -3.788 1.00 92.38 90 LEU A N 1
ATOM 770 C CA . LEU A 1 90 ? -7.836 -6.775 -5.012 1.00 92.38 90 LEU A CA 1
ATOM 771 C C . LEU A 1 90 ? -7.629 -5.854 -6.223 1.00 92.38 90 LEU A C 1
ATOM 773 O O . LEU A 1 90 ? -6.692 -6.066 -6.992 1.00 92.38 90 LEU A O 1
ATOM 777 N N . GLY A 1 91 ? -8.448 -4.809 -6.369 1.00 94.12 91 GLY A N 1
ATOM 778 C CA . GLY A 1 91 ? -8.276 -3.792 -7.409 1.00 94.12 91 GLY A CA 1
ATOM 779 C C . GLY A 1 91 ? -6.922 -3.081 -7.317 1.00 94.12 91 GLY A C 1
ATOM 780 O O . GLY A 1 91 ? -6.201 -2.988 -8.307 1.00 94.12 91 GLY A O 1
ATOM 781 N N . LEU A 1 92 ? -6.515 -2.664 -6.115 1.00 94.00 92 LEU A N 1
ATOM 782 C CA . LEU A 1 92 ? -5.201 -2.045 -5.901 1.00 94.00 92 LEU A CA 1
ATOM 783 C C . LEU A 1 92 ? -4.044 -3.019 -6.184 1.00 94.00 92 LEU A C 1
ATOM 785 O O . LEU A 1 92 ? -3.035 -2.633 -6.770 1.00 94.00 92 LEU A O 1
ATOM 789 N N . MET A 1 93 ? -4.168 -4.293 -5.808 1.00 93.00 93 MET A N 1
ATOM 790 C CA . MET A 1 93 ? -3.163 -5.312 -6.140 1.00 93.00 93 MET A CA 1
ATOM 791 C C . MET A 1 93 ? -3.043 -5.529 -7.653 1.00 93.00 93 MET A C 1
ATOM 793 O O . MET A 1 93 ? -1.935 -5.676 -8.176 1.00 93.00 93 MET A O 1
ATOM 797 N N . TYR A 1 94 ? -4.170 -5.519 -8.367 1.00 92.56 94 TYR A N 1
ATOM 798 C CA . TYR A 1 94 ? -4.188 -5.603 -9.825 1.00 92.56 94 TYR A CA 1
ATOM 799 C C . TYR A 1 94 ? -3.449 -4.420 -10.466 1.00 92.56 94 TYR A C 1
ATOM 801 O O . TYR A 1 94 ? -2.577 -4.624 -11.318 1.00 92.56 94 TYR A O 1
ATOM 809 N N . ASP A 1 95 ? -3.734 -3.207 -9.997 1.00 92.44 95 ASP A N 1
ATOM 810 C CA . ASP A 1 95 ? -3.067 -1.969 -10.401 1.00 92.44 95 ASP A CA 1
ATOM 811 C C . ASP A 1 95 ? -1.556 -1.995 -10.115 1.00 92.44 95 ASP A C 1
ATOM 813 O O . ASP A 1 95 ? -0.752 -1.618 -10.970 1.00 92.44 95 ASP A O 1
ATOM 817 N N . GLN A 1 96 ? -1.143 -2.500 -8.945 1.00 91.69 96 GLN A N 1
ATOM 818 C CA . GLN A 1 96 ? 0.273 -2.654 -8.586 1.00 91.69 96 GLN A CA 1
ATOM 819 C C . GLN A 1 96 ? 0.977 -3.589 -9.577 1.00 91.69 96 GLN A C 1
ATOM 821 O O . GLN A 1 96 ? 2.079 -3.294 -10.044 1.00 91.69 96 GLN A O 1
ATOM 826 N N . GLY A 1 97 ? 0.323 -4.695 -9.940 1.00 89.31 97 GLY A N 1
ATOM 827 C CA . GLY A 1 97 ? 0.820 -5.615 -10.958 1.00 89.31 97 GLY A CA 1
ATOM 828 C C . GLY A 1 97 ? 0.890 -4.977 -12.346 1.00 89.31 97 GLY A C 1
ATOM 829 O O . GLY A 1 97 ? 1.845 -5.220 -13.081 1.00 89.31 97 GLY A O 1
ATOM 830 N N . PHE A 1 98 ? -0.085 -4.142 -12.716 1.00 89.31 98 PHE A N 1
ATOM 831 C CA . PHE A 1 98 ? -0.064 -3.417 -13.988 1.00 89.31 98 PHE A CA 1
ATOM 832 C C . PHE A 1 98 ? 1.084 -2.407 -14.048 1.00 89.31 98 PHE A C 1
ATOM 834 O O . PHE A 1 98 ? 1.800 -2.363 -15.043 1.00 89.31 98 PHE A O 1
ATOM 841 N N . LEU A 1 99 ? 1.326 -1.669 -12.963 1.00 88.88 99 LEU A N 1
ATOM 842 C CA . LEU A 1 99 ? 2.468 -0.763 -12.840 1.00 88.88 99 LEU A CA 1
ATOM 843 C C . LEU A 1 99 ? 3.802 -1.503 -13.023 1.00 88.88 99 LEU A C 1
ATOM 845 O O . LEU A 1 99 ? 4.647 -1.073 -13.804 1.00 88.88 99 LEU A O 1
ATOM 849 N N . GLN A 1 100 ? 3.976 -2.640 -12.346 1.00 88.31 100 GLN A N 1
ATOM 850 C CA . GLN A 1 100 ? 5.184 -3.465 -12.465 1.00 88.31 100 GLN A CA 1
ATOM 851 C C . GLN A 1 100 ? 5.370 -4.032 -13.880 1.00 88.31 100 GLN A C 1
ATOM 853 O O . GLN A 1 100 ? 6.493 -4.071 -14.381 1.00 88.31 100 GLN A O 1
ATOM 858 N N . ARG A 1 101 ? 4.277 -4.421 -14.552 1.00 86.50 101 ARG A N 1
ATOM 859 C CA . ARG A 1 101 ? 4.306 -4.822 -15.967 1.00 86.50 101 ARG A CA 1
ATOM 860 C C . ARG A 1 101 ? 4.670 -3.662 -16.890 1.00 86.50 101 ARG A C 1
ATOM 862 O O . ARG A 1 101 ? 5.472 -3.861 -17.786 1.00 86.50 101 ARG A O 1
ATOM 869 N N . GLY A 1 102 ? 4.156 -2.458 -16.650 1.00 86.06 102 GLY A N 1
ATOM 870 C CA . GLY A 1 102 ? 4.508 -1.269 -17.433 1.00 86.06 102 GLY A CA 1
ATOM 871 C C . GLY A 1 102 ? 5.996 -0.915 -17.343 1.00 86.06 102 GLY A C 1
ATOM 872 O O . GLY A 1 102 ? 6.628 -0.642 -18.362 1.00 86.06 102 GLY A O 1
ATOM 873 N N . ILE A 1 103 ? 6.584 -0.994 -16.143 1.00 87.19 103 ILE A N 1
ATOM 874 C CA . ILE A 1 103 ? 8.040 -0.848 -15.936 1.00 87.19 103 ILE A CA 1
ATOM 875 C C . ILE A 1 103 ? 8.800 -1.875 -16.776 1.00 87.19 103 ILE A C 1
ATOM 877 O O . ILE A 1 103 ? 9.759 -1.534 -17.471 1.00 87.19 103 ILE A O 1
ATOM 881 N N . PHE A 1 104 ? 8.331 -3.121 -16.751 1.00 83.88 104 PHE A N 1
ATOM 882 C CA . PHE A 1 104 ? 8.913 -4.198 -17.532 1.00 83.88 104 PHE A CA 1
ATOM 883 C C . PHE A 1 104 ? 8.803 -3.967 -19.052 1.00 83.88 104 PHE A C 1
ATOM 885 O O . PHE A 1 104 ? 9.809 -4.044 -19.758 1.00 83.88 104 PHE A O 1
ATOM 892 N N . ASP A 1 105 ? 7.615 -3.637 -19.558 1.00 83.56 105 ASP A N 1
ATOM 893 C CA . ASP A 1 105 ? 7.358 -3.393 -20.984 1.00 83.56 105 ASP A CA 1
ATOM 894 C C . ASP A 1 105 ? 8.156 -2.187 -21.518 1.00 83.56 105 ASP A C 1
ATOM 896 O O . ASP A 1 105 ? 8.437 -2.102 -22.714 1.00 83.56 105 ASP A O 1
ATOM 900 N N . SER A 1 106 ? 8.595 -1.297 -20.622 1.00 84.12 106 SER A N 1
ATOM 901 C CA . SER A 1 106 ? 9.494 -0.173 -20.919 1.00 84.12 106 SER A CA 1
ATOM 902 C C . SER A 1 106 ? 10.972 -0.584 -21.034 1.00 84.12 106 SER A C 1
ATOM 904 O O . SER A 1 106 ? 11.835 0.254 -21.293 1.00 84.12 106 SER A O 1
ATOM 906 N N . GLY A 1 107 ? 11.292 -1.868 -20.843 1.00 84.44 107 GLY A N 1
ATOM 907 C CA . GLY A 1 107 ? 12.646 -2.421 -20.922 1.00 84.44 107 GLY A CA 1
ATOM 908 C C . GLY A 1 107 ? 13.487 -2.242 -19.655 1.00 84.44 107 GLY A C 1
ATOM 909 O O . GLY A 1 107 ? 14.693 -2.496 -19.696 1.00 84.44 107 GLY A O 1
ATOM 910 N N . LEU A 1 108 ? 12.876 -1.819 -18.546 1.00 86.88 108 LEU A N 1
ATOM 911 C CA . LEU A 1 108 ? 13.539 -1.633 -17.255 1.00 86.88 108 LEU A CA 1
ATOM 912 C C . LEU A 1 108 ? 13.394 -2.887 -16.382 1.00 86.88 108 LEU A C 1
ATOM 914 O O . LEU A 1 108 ? 12.409 -3.622 -16.466 1.00 86.88 108 LEU A O 1
ATOM 918 N N . GLY A 1 109 ? 14.389 -3.132 -15.531 1.00 88.00 109 GLY A N 1
ATOM 919 C CA . GLY A 1 109 ? 14.314 -4.134 -14.470 1.00 88.00 109 GLY A CA 1
ATOM 920 C C . GLY A 1 109 ? 13.878 -3.505 -13.149 1.00 88.00 109 GLY A C 1
ATOM 921 O O . GLY A 1 109 ? 13.904 -2.284 -12.988 1.00 88.00 109 GLY A O 1
ATOM 922 N N . TYR A 1 110 ? 13.513 -4.333 -12.171 1.00 89.25 110 TYR A N 1
ATOM 923 C CA . TYR A 1 110 ? 13.311 -3.858 -10.801 1.00 89.25 110 TYR A CA 1
ATOM 924 C C . TYR A 1 110 ? 13.714 -4.892 -9.746 1.00 89.25 110 TYR A C 1
ATOM 926 O O . TYR A 1 110 ? 13.685 -6.103 -9.984 1.00 89.25 110 TYR A O 1
ATOM 934 N N . ILE A 1 111 ? 14.081 -4.413 -8.558 1.00 85.50 111 ILE A N 1
ATOM 935 C CA . ILE A 1 111 ? 14.434 -5.228 -7.388 1.00 85.50 111 ILE A CA 1
ATOM 936 C C . ILE A 1 111 ? 13.351 -5.031 -6.326 1.00 85.50 111 ILE A C 1
ATOM 938 O O . ILE A 1 111 ? 12.992 -3.897 -6.010 1.00 85.50 111 ILE A O 1
ATOM 942 N N . GLY A 1 112 ? 12.807 -6.127 -5.783 1.00 77.50 112 GLY A N 1
ATOM 943 C CA . GLY A 1 112 ? 11.717 -6.006 -4.814 1.00 77.50 112 GLY A CA 1
ATOM 944 C C . GLY A 1 112 ? 11.159 -7.293 -4.225 1.00 77.50 112 GLY A C 1
ATOM 945 O O . GLY A 1 112 ? 9.942 -7.419 -4.131 1.00 77.50 112 GLY A O 1
ATOM 946 N N . ALA A 1 113 ? 12.008 -8.266 -3.882 1.00 64.25 113 ALA A N 1
ATOM 947 C CA . ALA A 1 113 ? 11.510 -9.575 -3.467 1.00 64.25 113 ALA A CA 1
ATOM 948 C C . ALA A 1 113 ? 10.632 -9.553 -2.210 1.00 64.25 113 ALA A C 1
ATOM 950 O O . ALA A 1 113 ? 9.604 -10.223 -2.216 1.00 64.25 113 ALA A O 1
ATOM 951 N N . ASP A 1 114 ? 10.931 -8.676 -1.251 1.00 73.31 114 ASP A N 1
ATOM 952 C CA . ASP A 1 114 ? 10.309 -8.728 0.079 1.00 73.31 114 ASP A CA 1
ATOM 953 C C . ASP A 1 114 ? 9.630 -7.409 0.472 1.00 73.31 114 ASP A C 1
ATOM 955 O O . ASP A 1 114 ? 9.475 -7.098 1.654 1.00 73.31 114 ASP A O 1
ATOM 959 N N . ILE A 1 115 ? 9.245 -6.583 -0.508 1.00 80.38 115 ILE A N 1
ATOM 960 C CA . ILE A 1 115 ? 8.734 -5.235 -0.220 1.00 80.38 115 ILE A CA 1
ATOM 961 C C . ILE A 1 115 ? 7.410 -5.299 0.535 1.00 80.38 115 ILE A C 1
ATOM 963 O O . ILE A 1 115 ? 7.245 -4.556 1.494 1.00 80.38 115 ILE A O 1
ATOM 967 N N . ASN A 1 116 ? 6.484 -6.178 0.148 1.00 81.81 116 ASN A N 1
ATOM 968 C CA . ASN A 1 116 ? 5.173 -6.252 0.798 1.00 81.81 116 ASN A CA 1
ATOM 969 C C . ASN A 1 116 ? 5.298 -6.705 2.261 1.00 81.81 116 ASN A C 1
ATOM 971 O O . ASN A 1 116 ? 4.784 -6.027 3.145 1.00 81.81 116 ASN A O 1
ATOM 975 N N . GLU A 1 117 ? 6.036 -7.789 2.523 1.00 80.19 117 GLU A N 1
ATOM 976 C CA . GLU A 1 117 ? 6.253 -8.320 3.879 1.00 80.19 117 GLU A CA 1
ATOM 977 C C . GLU A 1 117 ? 7.024 -7.331 4.760 1.00 80.19 117 GLU A C 1
ATOM 979 O O . GLU A 1 117 ? 6.600 -7.024 5.875 1.00 80.19 117 GLU A O 1
ATOM 984 N N . THR A 1 118 ? 8.108 -6.750 4.234 1.00 82.19 118 THR A N 1
ATOM 985 C CA . THR A 1 118 ? 8.898 -5.740 4.954 1.00 82.19 118 THR A CA 1
ATOM 986 C C . THR A 1 118 ? 8.074 -4.486 5.233 1.00 82.19 118 THR A C 1
ATOM 988 O O . THR A 1 118 ? 8.140 -3.934 6.330 1.00 82.19 118 THR A O 1
ATOM 991 N N . THR A 1 119 ? 7.286 -4.027 4.255 1.00 83.31 119 THR A N 1
ATOM 992 C CA . THR A 1 119 ? 6.398 -2.868 4.425 1.00 83.31 119 THR A CA 1
ATOM 993 C C . THR A 1 119 ? 5.364 -3.156 5.493 1.00 83.31 119 THR A C 1
ATOM 995 O O . THR A 1 119 ? 5.164 -2.318 6.361 1.00 83.31 119 THR A O 1
ATOM 998 N N . ARG A 1 120 ? 4.746 -4.339 5.474 1.00 84.00 120 ARG A N 1
ATOM 999 C CA . ARG A 1 120 ? 3.739 -4.733 6.456 1.00 84.00 120 ARG A CA 1
ATOM 1000 C C . ARG A 1 120 ? 4.299 -4.761 7.875 1.00 84.00 120 ARG A C 1
ATOM 1002 O O . ARG A 1 120 ? 3.732 -4.106 8.741 1.00 84.00 120 ARG A O 1
ATOM 1009 N N . ALA A 1 121 ? 5.431 -5.430 8.091 1.00 83.56 121 ALA A N 1
ATOM 1010 C CA . ALA A 1 121 ? 6.072 -5.499 9.404 1.00 83.56 121 ALA A CA 1
ATOM 1011 C C . ALA A 1 121 ? 6.451 -4.106 9.939 1.00 83.56 121 ALA A C 1
ATOM 1013 O O . ALA A 1 121 ? 6.197 -3.789 11.099 1.00 83.56 121 ALA A O 1
ATOM 1014 N N . ARG A 1 122 ? 6.999 -3.237 9.076 1.00 82.31 122 ARG A N 1
ATOM 1015 C CA . ARG A 1 122 ? 7.286 -1.840 9.438 1.00 82.31 122 ARG A CA 1
ATOM 1016 C C . ARG A 1 122 ? 6.015 -1.052 9.723 1.00 82.31 122 ARG A C 1
ATOM 1018 O O . ARG A 1 122 ? 6.008 -0.228 10.627 1.00 82.31 122 ARG A O 1
ATOM 1025 N N . LEU A 1 123 ? 4.948 -1.274 8.960 1.00 82.00 123 LEU A N 1
ATOM 1026 C CA . LEU A 1 123 ? 3.680 -0.598 9.193 1.00 82.00 123 LEU A CA 1
ATOM 1027 C C . LEU A 1 123 ? 3.126 -0.970 10.565 1.00 82.00 123 LEU A C 1
ATOM 1029 O O . LEU A 1 123 ? 2.779 -0.082 11.331 1.00 82.00 123 LEU A O 1
ATOM 1033 N N . GLU A 1 124 ? 3.106 -2.262 10.888 1.00 83.31 124 GLU A N 1
ATOM 1034 C CA . GLU A 1 124 ? 2.691 -2.783 12.192 1.00 83.31 124 GLU A CA 1
ATOM 1035 C C . GLU A 1 124 ? 3.489 -2.126 13.330 1.00 83.31 124 GLU A C 1
ATOM 1037 O O . GLU A 1 124 ? 2.893 -1.578 14.257 1.00 83.31 124 GLU A O 1
ATOM 1042 N N . GLU A 1 125 ? 4.820 -2.071 13.221 1.00 79.81 125 GLU A N 1
ATOM 1043 C CA . GLU A 1 125 ? 5.683 -1.392 14.199 1.00 79.81 125 GLU A CA 1
ATOM 1044 C C . GLU A 1 125 ? 5.345 0.100 14.344 1.00 79.81 125 GLU A C 1
ATOM 1046 O O . GLU A 1 125 ? 5.247 0.624 15.459 1.00 79.81 125 GLU A O 1
ATOM 1051 N N . VAL A 1 126 ? 5.138 0.809 13.231 1.00 75.94 126 VAL A N 1
ATOM 1052 C CA . VAL A 1 126 ? 4.849 2.245 13.286 1.00 75.94 126 VAL A CA 1
ATOM 1053 C C . VAL A 1 126 ? 3.454 2.510 13.858 1.00 75.94 126 VAL A C 1
ATOM 1055 O O . VAL A 1 126 ? 3.303 3.390 14.703 1.00 75.94 126 VAL A O 1
ATOM 1058 N N . VAL A 1 127 ? 2.442 1.729 13.475 1.00 73.50 127 VAL A N 1
ATOM 1059 C CA . VAL A 1 127 ? 1.089 1.848 14.039 1.00 73.50 127 VAL A CA 1
ATOM 1060 C C . VAL A 1 127 ? 1.104 1.623 15.553 1.00 73.50 127 VAL A C 1
ATOM 1062 O O . VAL A 1 127 ? 0.471 2.376 16.295 1.00 73.50 127 VAL A O 1
ATOM 1065 N N . LEU A 1 128 ? 1.853 0.625 16.028 1.00 72.44 128 LEU A N 1
ATOM 1066 C CA . LEU A 1 128 ? 1.972 0.335 17.458 1.00 72.44 128 LEU A CA 1
ATOM 1067 C C . LEU A 1 128 ? 2.762 1.413 18.211 1.00 72.44 128 LEU A C 1
ATOM 1069 O O . LEU A 1 128 ? 2.376 1.782 19.319 1.00 72.44 128 LEU A O 1
ATOM 1073 N N . SER A 1 129 ? 3.845 1.934 17.627 1.00 69.31 129 SER A N 1
ATOM 1074 C CA . SER A 1 129 ? 4.716 2.923 18.283 1.00 69.31 129 SER A CA 1
ATOM 1075 C C . SER A 1 129 ? 4.121 4.331 18.349 1.00 69.31 129 SER A C 1
ATOM 1077 O O . SER A 1 129 ? 4.357 5.042 19.325 1.00 69.31 129 SER A O 1
ATOM 1079 N N . VAL A 1 130 ? 3.333 4.739 17.351 1.00 64.62 130 VAL A N 1
ATOM 1080 C CA . VAL A 1 130 ? 2.619 6.030 17.356 1.00 64.62 130 VAL A CA 1
ATOM 1081 C C . VAL A 1 130 ? 1.392 5.982 18.279 1.00 64.62 130 VAL A C 1
ATOM 1083 O O . VAL A 1 130 ? 0.971 7.014 18.805 1.00 64.62 130 VAL A O 1
ATOM 1086 N N . GLY A 1 131 ? 0.840 4.789 18.523 1.00 64.06 131 GLY A N 1
ATOM 1087 C CA . GLY A 1 131 ? -0.272 4.588 19.446 1.00 64.06 131 GLY A CA 1
ATOM 1088 C C . GLY A 1 131 ? -1.526 5.377 19.051 1.00 64.06 131 GLY A C 1
ATOM 1089 O O . GLY A 1 131 ? -1.871 5.513 17.878 1.00 64.06 131 GLY A O 1
ATOM 1090 N N . SER A 1 132 ? -2.236 5.900 20.047 1.00 57.66 132 SER A N 1
ATOM 1091 C CA . SER A 1 132 ? -3.475 6.670 19.885 1.00 57.66 132 SER A CA 1
ATOM 1092 C C . SER A 1 132 ? -3.300 8.095 19.367 1.00 57.66 132 SER A C 1
ATOM 1094 O O . SER A 1 132 ? -4.291 8.764 19.084 1.00 57.66 132 SER A O 1
ATOM 1096 N N . ASP A 1 133 ? -2.069 8.591 19.254 1.00 59.66 133 ASP A N 1
ATOM 1097 C CA . ASP A 1 133 ? -1.788 9.986 18.886 1.00 59.66 133 ASP A CA 1
ATOM 1098 C C . ASP A 1 133 ? -1.882 10.233 17.370 1.00 59.66 133 ASP A C 1
ATOM 1100 O O . ASP A 1 133 ? -1.445 11.263 16.842 1.00 59.66 133 ASP A O 1
ATOM 1104 N N . TRP A 1 134 ? -2.486 9.288 16.649 1.00 64.19 134 TRP A N 1
ATOM 1105 C CA . TRP A 1 134 ? -2.693 9.344 15.215 1.00 64.19 134 TRP A CA 1
ATOM 1106 C C . TRP A 1 134 ? -3.738 10.408 14.853 1.00 64.19 134 TRP A C 1
ATOM 1108 O O . TRP A 1 134 ? -4.942 10.165 14.833 1.00 64.19 134 TRP A O 1
ATOM 1118 N N . GLN A 1 135 ? -3.271 11.619 14.549 1.00 55.75 135 GLN A N 1
ATOM 1119 C CA . GLN A 1 135 ? -4.110 12.687 14.003 1.00 55.75 135 GLN A CA 1
ATOM 1120 C C . GLN A 1 135 ? -3.951 12.802 12.485 1.00 55.75 135 GLN A C 1
ATOM 1122 O O . GLN A 1 135 ? -2.846 12.658 11.955 1.00 55.75 135 GLN A O 1
ATOM 1127 N N . GLY A 1 136 ? -5.059 13.102 11.795 1.00 49.72 136 GLY A N 1
ATOM 1128 C CA . GLY A 1 136 ? -5.153 13.169 10.330 1.00 49.72 136 GLY A CA 1
ATOM 1129 C C . GLY A 1 136 ? -4.160 14.122 9.647 1.00 49.72 136 GLY A C 1
ATOM 1130 O O . GLY A 1 136 ? -3.837 13.926 8.481 1.00 49.72 136 GLY A O 1
ATOM 1131 N N . GLU A 1 137 ? -3.612 15.103 10.367 1.00 51.53 137 GLU A N 1
ATOM 1132 C CA . GLU A 1 137 ? -2.647 16.078 9.831 1.00 51.53 137 GLU A CA 1
ATOM 1133 C C . GLU A 1 137 ? -1.198 15.553 9.753 1.00 51.53 137 GLU A C 1
ATOM 1135 O O . GLU A 1 137 ? -0.361 16.145 9.079 1.00 51.53 137 GLU A O 1
ATOM 1140 N N . ASN A 1 138 ? -0.877 14.422 10.395 1.00 52.03 138 ASN A N 1
ATOM 1141 C CA . ASN A 1 138 ? 0.497 13.902 10.516 1.00 52.03 138 ASN A CA 1
ATOM 1142 C C . ASN A 1 138 ? 0.787 12.657 9.659 1.00 52.03 138 ASN A C 1
ATOM 1144 O O . ASN A 1 138 ? 1.808 11.990 9.832 1.00 52.03 138 ASN A O 1
ATOM 1148 N N . VAL A 1 139 ? -0.124 12.319 8.752 1.00 54.94 139 VAL A N 1
ATOM 1149 C CA . VAL A 1 139 ? -0.247 10.969 8.192 1.00 54.94 139 VAL A CA 1
ATOM 1150 C C . VAL A 1 139 ? 0.797 10.652 7.115 1.00 54.94 139 VAL A C 1
ATOM 1152 O O . VAL A 1 139 ? 1.256 9.522 7.050 1.00 54.94 139 VAL A O 1
ATOM 1155 N N . CYS A 1 140 ? 1.242 11.630 6.321 1.00 55.28 140 CYS A N 1
ATOM 1156 C CA . CYS A 1 140 ? 2.247 11.382 5.273 1.00 55.28 140 CYS A CA 1
ATOM 1157 C C . CYS A 1 140 ? 3.687 11.711 5.701 1.00 55.28 140 CYS A C 1
ATOM 1159 O O . CYS A 1 140 ? 4.624 11.139 5.160 1.00 55.28 140 CYS A O 1
ATOM 1161 N N . GLY A 1 141 ? 3.884 12.636 6.649 1.00 53.56 141 GLY A N 1
ATOM 1162 C CA . GLY A 1 141 ? 5.216 13.166 6.982 1.00 53.56 141 GLY A CA 1
ATOM 1163 C C . GLY A 1 141 ? 5.994 12.390 8.050 1.00 53.56 141 GLY A C 1
ATOM 1164 O O . GLY A 1 141 ? 7.195 12.598 8.188 1.00 53.56 141 GLY A O 1
ATOM 1165 N N . ARG A 1 142 ? 5.329 11.526 8.832 1.00 53.38 142 ARG A N 1
ATOM 1166 C CA . ARG A 1 142 ? 5.940 10.832 9.987 1.00 53.38 142 ARG A CA 1
ATOM 1167 C C . ARG A 1 142 ? 6.383 9.395 9.720 1.00 53.38 142 ARG A C 1
ATOM 1169 O O . ARG A 1 142 ? 7.115 8.827 10.522 1.00 53.38 142 ARG A O 1
ATOM 1176 N N . TYR A 1 143 ? 5.945 8.810 8.615 1.00 57.34 143 TYR A N 1
ATOM 1177 C CA . TYR A 1 143 ? 6.160 7.404 8.304 1.00 57.34 143 TYR A CA 1
ATOM 1178 C C . TYR A 1 143 ? 7.296 7.382 7.289 1.00 57.34 143 TYR A C 1
ATOM 1180 O O . TYR A 1 143 ? 7.049 7.601 6.106 1.00 57.34 143 TYR A O 1
ATOM 1188 N N . GLY A 1 144 ? 8.533 7.288 7.799 1.00 56.03 144 GLY A N 1
ATOM 1189 C CA . GLY A 1 144 ? 9.783 7.416 7.036 1.00 56.03 144 GLY A CA 1
ATOM 1190 C C . GLY A 1 144 ? 9.859 6.509 5.806 1.00 56.03 144 GLY A C 1
ATOM 1191 O O . GLY A 1 144 ? 8.938 5.748 5.546 1.00 56.03 144 GLY A O 1
ATOM 1192 N N . ASP A 1 145 ? 10.955 6.583 5.046 1.00 61.16 145 ASP A N 1
ATOM 1193 C CA . ASP A 1 145 ? 11.086 5.935 3.733 1.00 61.16 145 ASP A CA 1
ATOM 1194 C C . ASP A 1 145 ? 10.761 4.428 3.760 1.00 61.16 145 ASP A C 1
ATOM 1196 O O . ASP A 1 145 ? 11.601 3.558 4.019 1.00 61.16 145 ASP A O 1
ATOM 1200 N N . MET A 1 146 ? 9.492 4.120 3.495 1.00 74.31 146 MET A N 1
ATOM 1201 C CA . MET A 1 146 ? 9.005 2.763 3.316 1.00 74.31 146 MET A CA 1
ATOM 1202 C C . MET A 1 146 ? 9.545 2.236 1.990 1.00 74.31 146 MET A C 1
ATOM 1204 O O . MET A 1 146 ? 9.643 3.007 1.032 1.00 74.31 146 MET A O 1
ATOM 1208 N N . PRO A 1 147 ? 9.917 0.953 1.908 1.00 75.00 147 PRO A N 1
ATOM 1209 C CA . PRO A 1 147 ? 10.582 0.443 0.723 1.00 75.00 147 PRO A CA 1
ATOM 1210 C C . PRO A 1 147 ? 9.654 0.533 -0.496 1.00 75.00 147 PRO A C 1
ATOM 1212 O O . PRO A 1 147 ? 8.503 0.106 -0.456 1.00 75.00 147 PRO A O 1
ATOM 1215 N N . ALA A 1 148 ? 10.173 1.095 -1.582 1.00 84.25 148 ALA A N 1
ATOM 1216 C CA . ALA A 1 148 ? 9.616 0.960 -2.921 1.00 84.25 148 ALA A CA 1
ATOM 1217 C C . ALA A 1 148 ? 10.410 -0.109 -3.679 1.00 84.25 148 ALA A C 1
ATOM 1219 O O . ALA A 1 148 ? 11.475 -0.540 -3.224 1.00 84.25 148 ALA A O 1
ATOM 1220 N N . ILE A 1 149 ? 9.929 -0.518 -4.853 1.00 89.25 149 ILE A N 1
ATOM 1221 C CA . ILE A 1 149 ? 10.837 -1.161 -5.807 1.00 89.25 149 ILE A CA 1
ATOM 1222 C C . ILE A 1 149 ? 11.946 -0.184 -6.165 1.00 89.25 149 ILE A C 1
ATOM 1224 O O . ILE A 1 149 ? 11.704 1.012 -6.298 1.00 89.25 149 ILE A O 1
ATOM 1228 N N . GLN A 1 150 ? 13.141 -0.724 -6.358 1.00 90.88 150 GLN A N 1
ATOM 1229 C CA . GLN A 1 150 ? 14.191 0.001 -7.048 1.00 90.88 150 GLN A CA 1
ATOM 1230 C C . GLN A 1 150 ? 14.097 -0.345 -8.529 1.00 90.88 150 GLN A C 1
ATOM 1232 O O . GLN A 1 150 ? 14.223 -1.522 -8.883 1.00 90.88 150 GLN A O 1
ATOM 1237 N N . ILE A 1 151 ? 13.866 0.649 -9.381 1.00 90.69 151 ILE A N 1
ATOM 1238 C CA . ILE A 1 151 ? 13.877 0.477 -10.836 1.00 90.69 151 ILE A CA 1
ATOM 1239 C C . ILE A 1 151 ? 15.315 0.651 -11.317 1.00 90.69 151 ILE A C 1
ATOM 1241 O O . ILE A 1 151 ? 16.001 1.611 -10.974 1.00 90.69 151 ILE A O 1
ATOM 1245 N N . VAL A 1 152 ? 15.795 -0.307 -12.102 1.00 90.31 152 VAL A N 1
ATOM 1246 C CA . VAL A 1 152 ? 17.210 -0.424 -12.461 1.00 90.31 152 VAL A CA 1
ATOM 1247 C C . VAL A 1 152 ? 17.388 -0.746 -13.947 1.00 90.31 152 VAL A C 1
ATOM 1249 O O . VAL A 1 152 ? 16.471 -1.280 -14.583 1.00 90.31 152 VAL A O 1
ATOM 1252 N N . PRO A 1 153 ? 18.570 -0.460 -14.525 1.00 88.19 153 PRO A N 1
ATOM 1253 C CA . PRO A 1 153 ? 18.926 -0.944 -15.853 1.00 88.19 153 PRO A CA 1
ATOM 1254 C C . PRO A 1 153 ? 18.762 -2.471 -15.976 1.00 88.19 153 PRO A C 1
ATOM 1256 O O . PRO A 1 153 ? 18.994 -3.189 -14.996 1.00 88.19 153 PRO A O 1
ATOM 1259 N N . PRO A 1 154 ? 18.391 -2.988 -17.160 1.00 81.56 154 PRO A N 1
ATOM 1260 C CA . PRO A 1 154 ? 18.076 -4.406 -17.358 1.00 81.56 154 PRO A CA 1
ATOM 1261 C C . PRO A 1 154 ? 19.267 -5.350 -17.137 1.00 81.56 154 PRO A C 1
ATOM 1263 O O . PRO A 1 154 ? 19.074 -6.535 -16.885 1.00 81.56 154 PRO A O 1
ATOM 1266 N N . ASP A 1 155 ? 20.493 -4.842 -17.222 1.00 85.50 155 ASP A N 1
ATOM 1267 C CA . ASP A 1 155 ? 21.744 -5.564 -16.986 1.00 85.50 155 ASP A CA 1
ATOM 1268 C C . ASP A 1 155 ? 22.144 -5.639 -15.501 1.00 85.50 155 ASP A C 1
ATOM 1270 O O . ASP A 1 155 ? 23.143 -6.276 -15.164 1.00 85.50 155 ASP A O 1
ATOM 1274 N N . THR A 1 156 ? 21.362 -5.039 -14.598 1.00 89.44 156 THR A N 1
ATOM 1275 C CA . THR A 1 156 ? 21.637 -5.057 -13.154 1.00 89.44 156 THR A CA 1
ATOM 1276 C C . THR A 1 156 ? 21.489 -6.478 -12.586 1.00 89.44 156 THR A C 1
ATOM 1278 O O . THR A 1 156 ? 20.397 -7.053 -12.650 1.00 89.44 156 THR A O 1
ATOM 1281 N N . PRO A 1 157 ? 22.541 -7.067 -11.978 1.00 85.44 157 PRO A N 1
ATOM 1282 C CA . PRO A 1 157 ? 22.456 -8.398 -11.381 1.00 85.44 157 PRO A CA 1
ATOM 1283 C C . PRO A 1 157 ? 21.357 -8.490 -10.316 1.00 85.44 157 PRO A C 1
ATOM 1285 O O . PRO A 1 157 ? 21.274 -7.653 -9.422 1.00 85.44 157 PRO A O 1
ATOM 1288 N N . GLY A 1 158 ? 20.523 -9.529 -10.395 1.00 80.69 158 GLY A N 1
ATOM 1289 C CA . GLY A 1 158 ? 19.415 -9.740 -9.455 1.00 80.69 158 GLY A CA 1
ATOM 1290 C C . GLY A 1 158 ? 18.161 -8.908 -9.742 1.00 80.69 158 GLY A C 1
ATOM 1291 O O . GLY A 1 158 ? 17.157 -9.083 -9.049 1.00 80.69 158 GLY A O 1
ATOM 1292 N N . ALA A 1 159 ? 18.172 -8.056 -10.773 1.00 83.56 159 ALA A N 1
ATOM 1293 C CA . ALA A 1 159 ? 16.954 -7.435 -11.268 1.00 83.56 159 ALA A CA 1
ATOM 1294 C C . ALA A 1 159 ? 15.992 -8.511 -11.779 1.00 83.56 159 ALA A C 1
ATOM 1296 O O . ALA A 1 159 ? 16.377 -9.435 -12.503 1.00 83.56 159 ALA A O 1
ATOM 1297 N N . ARG A 1 160 ? 14.714 -8.386 -11.418 1.00 80.38 160 ARG A N 1
ATOM 1298 C CA . ARG A 1 160 ? 13.663 -9.190 -12.034 1.00 80.38 160 ARG A CA 1
ATOM 1299 C C . ARG A 1 160 ? 13.537 -8.737 -13.481 1.00 80.38 160 ARG A C 1
ATOM 1301 O O . ARG A 1 160 ? 13.071 -7.635 -13.755 1.00 80.38 160 ARG A O 1
ATOM 1308 N N . TYR A 1 161 ? 13.985 -9.599 -14.381 1.00 67.12 161 TYR A N 1
ATOM 1309 C CA . TYR A 1 161 ? 13.836 -9.442 -15.816 1.00 67.12 161 TYR A CA 1
ATOM 1310 C C . TYR A 1 161 ? 12.908 -10.552 -16.301 1.00 67.12 161 TYR A C 1
ATOM 1312 O O . TYR A 1 161 ? 13.245 -11.733 -16.202 1.00 67.12 161 TYR A O 1
ATOM 1320 N N . VAL A 1 162 ? 11.718 -10.201 -16.784 1.00 56.66 162 VAL A N 1
ATOM 1321 C CA . VAL A 1 162 ? 10.943 -11.150 -17.591 1.00 56.66 162 VAL A CA 1
ATOM 1322 C C . VAL A 1 162 ? 11.625 -11.181 -18.973 1.00 56.66 162 VAL A C 1
ATOM 1324 O O . VAL A 1 162 ? 12.107 -10.150 -19.431 1.00 56.66 162 VAL A O 1
ATOM 1327 N N . PRO A 1 163 ? 11.800 -12.330 -19.641 1.00 49.78 163 PRO A N 1
ATOM 1328 C CA . PRO A 1 163 ? 12.517 -12.364 -20.915 1.00 49.78 163 PRO A CA 1
ATOM 1329 C C . PRO A 1 163 ? 11.868 -11.422 -21.939 1.00 49.78 163 PRO A C 1
ATOM 1331 O O . PRO A 1 163 ? 10.649 -11.234 -21.909 1.00 49.78 163 PRO A O 1
ATOM 1334 N N . ARG A 1 164 ? 12.660 -10.875 -22.881 1.00 49.25 164 ARG A N 1
ATOM 1335 C CA . ARG A 1 164 ? 12.111 -10.249 -24.099 1.00 49.25 164 ARG A CA 1
ATOM 1336 C C . ARG A 1 164 ? 11.025 -11.172 -24.647 1.00 49.25 164 ARG A C 1
ATOM 1338 O O . ARG A 1 164 ? 11.291 -12.370 -24.767 1.00 4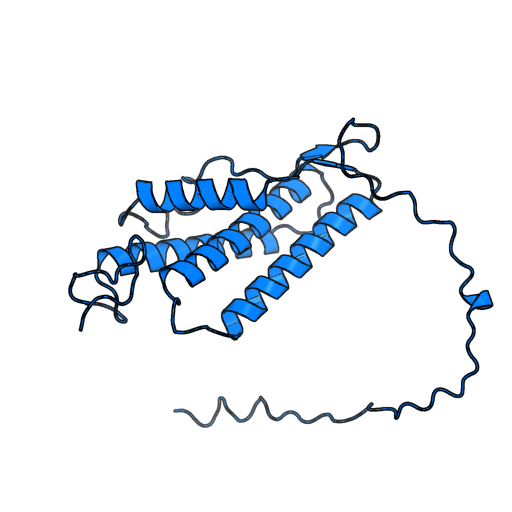9.25 164 ARG A O 1
ATOM 1345 N N . ARG A 1 165 ? 9.833 -10.617 -24.928 1.00 46.97 165 ARG A N 1
ATOM 1346 C CA . ARG A 1 165 ? 8.715 -11.322 -25.580 1.00 46.97 165 ARG A CA 1
ATOM 1347 C C . ARG A 1 165 ? 9.288 -12.350 -26.563 1.00 46.97 165 ARG A C 1
ATOM 1349 O O . ARG A 1 165 ? 10.074 -11.928 -27.418 1.00 46.97 165 ARG A O 1
ATOM 1356 N N . PRO A 1 166 ? 8.932 -13.646 -26.467 1.00 44.78 166 PRO A N 1
ATOM 1357 C CA . PRO A 1 166 ? 9.136 -14.544 -27.592 1.00 44.78 166 PRO A CA 1
ATOM 1358 C C . PRO A 1 166 ? 8.596 -13.829 -28.828 1.00 44.78 166 PRO A C 1
ATOM 1360 O O . PRO A 1 166 ? 7.528 -13.209 -28.742 1.00 44.78 166 PRO A O 1
ATOM 1363 N N . GLU A 1 167 ? 9.372 -13.832 -29.915 1.00 48.47 167 GLU A N 1
ATOM 1364 C CA . GLU A 1 167 ? 8.915 -13.349 -31.218 1.00 48.47 167 GLU A CA 1
ATOM 1365 C C . GLU A 1 167 ? 7.477 -13.821 -31.401 1.00 48.47 167 GLU A C 1
ATOM 1367 O O . GLU A 1 167 ? 7.196 -14.995 -31.154 1.00 48.47 167 GLU A O 1
ATOM 1372 N N . LEU A 1 168 ? 6.582 -12.860 -31.667 1.00 46.94 168 LEU A N 1
ATOM 1373 C CA . LEU A 1 168 ? 5.140 -13.052 -31.768 1.00 46.94 168 LEU A CA 1
ATOM 1374 C C . LEU A 1 168 ? 4.861 -14.440 -32.338 1.00 46.94 168 LEU A C 1
ATOM 1376 O O . LEU A 1 168 ? 5.174 -14.695 -33.499 1.00 46.94 168 LEU A O 1
ATOM 1380 N N . VAL A 1 169 ? 4.299 -15.331 -31.513 1.00 48.12 169 VAL A N 1
ATOM 1381 C CA . VAL A 1 169 ? 3.605 -16.497 -32.050 1.00 48.12 169 VAL A CA 1
ATOM 1382 C C . VAL A 1 169 ? 2.648 -15.916 -33.073 1.00 48.12 169 VAL A C 1
ATOM 1384 O O . VAL A 1 169 ? 1.847 -15.040 -32.729 1.00 48.12 169 VAL A O 1
ATOM 1387 N N . ASN A 1 170 ? 2.836 -16.298 -34.333 1.00 42.75 170 ASN A N 1
ATOM 1388 C CA . ASN A 1 170 ? 2.017 -15.789 -35.405 1.00 42.75 170 ASN A CA 1
ATOM 1389 C C . ASN A 1 170 ? 0.588 -16.231 -35.080 1.00 42.75 170 ASN A C 1
ATOM 1391 O O . ASN A 1 170 ? 0.295 -17.422 -35.081 1.00 42.75 170 ASN A O 1
ATOM 1395 N N . TRP A 1 171 ? -0.280 -15.299 -34.682 1.00 45.03 171 TRP A N 1
ATOM 1396 C CA . TRP A 1 171 ? -1.655 -15.626 -34.284 1.00 45.03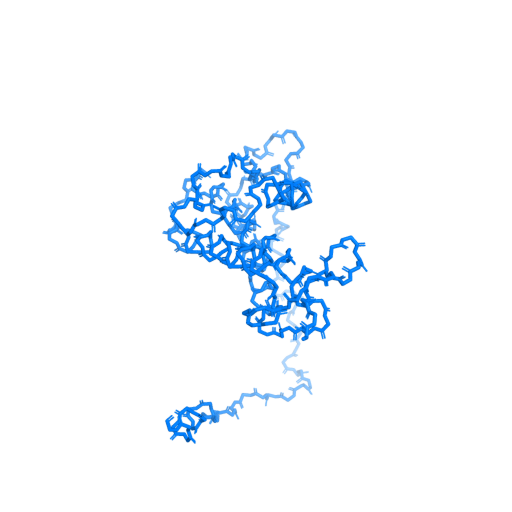 171 TRP A CA 1
ATOM 1397 C C . TRP A 1 171 ? -2.456 -16.222 -35.452 1.00 45.03 171 TRP A C 1
ATOM 1399 O O . TRP A 1 171 ? -3.460 -16.888 -35.227 1.00 45.03 171 TRP A O 1
ATOM 1409 N N . GLU A 1 172 ? -1.946 -16.056 -36.673 1.00 47.41 172 GLU A N 1
ATOM 1410 C CA . GLU A 1 172 ? -2.392 -16.709 -37.906 1.00 47.41 172 GLU A CA 1
ATOM 1411 C C . GLU A 1 172 ? -2.205 -18.243 -37.875 1.00 47.41 172 GLU A C 1
ATOM 1413 O O . GLU A 1 172 ? -2.925 -18.957 -38.565 1.00 47.41 172 GLU A O 1
ATOM 1418 N N . ASP A 1 173 ? -1.307 -18.780 -37.036 1.00 47.03 173 ASP A N 1
ATOM 1419 C CA . ASP A 1 173 ? -1.110 -20.232 -36.865 1.00 47.03 173 ASP A CA 1
ATOM 1420 C C . ASP A 1 173 ? -2.129 -20.865 -35.889 1.00 47.03 173 ASP A C 1
ATOM 1422 O O . ASP A 1 173 ? -2.170 -22.088 -35.735 1.00 47.03 173 ASP A O 1
ATOM 1426 N N . PHE A 1 174 ? -2.949 -20.046 -35.216 1.00 48.31 174 PHE A N 1
ATOM 1427 C CA . PHE A 1 174 ? -3.935 -20.466 -34.211 1.00 48.31 174 PHE A CA 1
ATOM 1428 C C . PHE A 1 174 ? -5.368 -20.032 -34.550 1.00 48.31 174 PHE A C 1
ATOM 1430 O O . PHE A 1 174 ? -6.209 -19.956 -33.650 1.00 48.31 174 PHE A O 1
ATOM 1437 N N . GLU A 1 175 ? -5.683 -19.785 -35.827 1.00 43.34 175 GLU A N 1
ATOM 1438 C CA . GLU A 1 175 ? -7.077 -19.687 -36.272 1.00 43.34 175 GLU A CA 1
ATOM 1439 C C . GLU A 1 175 ? -7.785 -21.034 -36.049 1.00 43.34 175 GLU A C 1
ATOM 1441 O O . GLU A 1 175 ? -7.764 -21.955 -36.865 1.00 43.34 175 GLU A O 1
ATOM 1446 N N . VAL A 1 176 ? -8.404 -21.162 -34.878 1.00 46.62 176 VAL A N 1
ATOM 1447 C CA . VAL A 1 176 ? -9.423 -22.168 -34.605 1.00 46.62 176 VAL A CA 1
ATOM 1448 C C . VAL A 1 176 ? -10.661 -21.742 -35.392 1.00 46.62 176 VAL A C 1
ATOM 1450 O O . VAL A 1 176 ? -11.121 -20.613 -35.245 1.00 46.62 176 VAL A O 1
ATOM 1453 N N . SER A 1 177 ? -11.174 -22.637 -36.240 1.00 49.31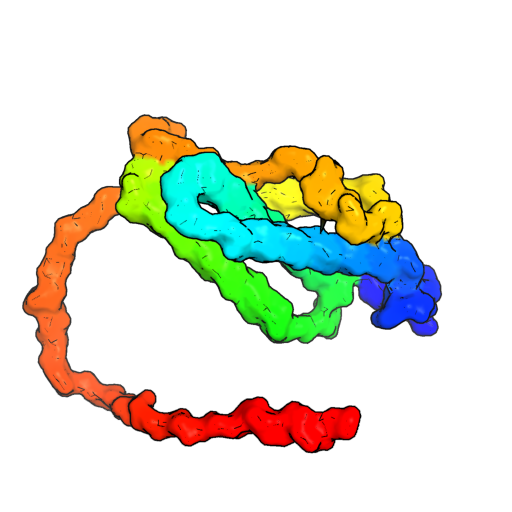 177 SER A N 1
ATOM 1454 C CA . SER A 1 177 ? -12.373 -22.427 -37.061 1.00 49.31 177 SER A CA 1
ATOM 1455 C C . SER A 1 177 ? -13.514 -21.779 -36.269 1.00 49.31 177 SER A C 1
ATOM 1457 O O . SER A 1 177 ? -13.768 -22.201 -35.141 1.00 49.31 177 SER A O 1
ATOM 1459 N N . GLU A 1 178 ? -14.230 -20.839 -36.895 1.00 47.69 178 GLU A N 1
ATOM 1460 C CA . GLU A 1 178 ? -15.330 -20.012 -36.351 1.00 47.69 178 GLU A CA 1
ATOM 1461 C C . GLU A 1 178 ? -16.532 -20.767 -35.730 1.00 47.69 178 GLU A C 1
ATOM 1463 O O . GLU A 1 178 ? -17.509 -20.144 -35.325 1.00 47.69 178 GLU A O 1
ATOM 1468 N N . ASP A 1 179 ? -16.470 -22.088 -35.567 1.00 46.53 179 ASP A N 1
ATOM 1469 C CA . ASP A 1 179 ? -17.491 -22.890 -34.894 1.00 46.53 179 ASP A CA 1
ATOM 1470 C C . ASP A 1 179 ? -17.120 -23.131 -33.417 1.00 46.53 179 ASP A C 1
ATOM 1472 O O . ASP A 1 179 ? -16.788 -24.244 -32.998 1.00 46.53 179 ASP A O 1
ATOM 1476 N N . SER A 1 180 ? -17.174 -22.078 -32.595 1.00 38.91 180 SER A N 1
ATOM 1477 C CA . SER A 1 180 ? -17.123 -22.219 -31.133 1.00 38.91 180 SER A CA 1
ATOM 1478 C C . SER A 1 180 ? -18.543 -22.433 -30.576 1.00 38.91 180 SER A C 1
ATOM 1480 O O . SER A 1 180 ? -19.428 -21.625 -30.849 1.00 38.91 180 SER A O 1
ATOM 1482 N N . PRO A 1 181 ? -18.809 -23.487 -29.779 1.00 41.03 181 PRO A N 1
ATOM 1483 C CA . PRO A 1 181 ? -20.161 -23.878 -29.363 1.00 41.03 181 PRO A CA 1
ATOM 1484 C C . PRO A 1 181 ? -20.688 -23.110 -28.135 1.00 41.03 181 PRO A C 1
ATOM 1486 O O . PRO A 1 181 ? -21.593 -23.589 -27.449 1.00 41.03 181 PRO A O 1
ATOM 1489 N N . TRP A 1 182 ? -20.124 -21.946 -27.811 1.00 42.62 182 TRP A N 1
ATOM 1490 C CA . TRP A 1 182 ? -20.505 -21.178 -26.62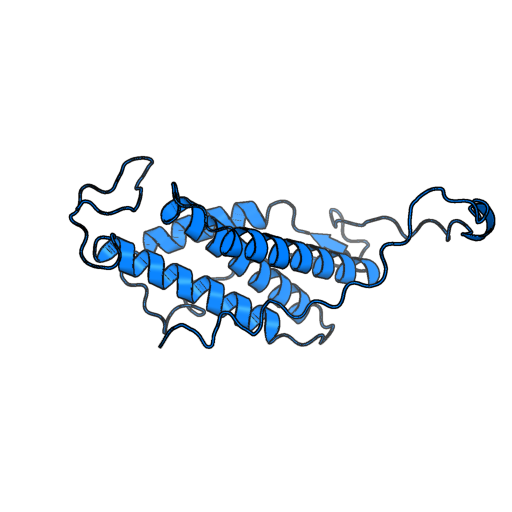5 1.00 42.62 182 TRP A CA 1
ATOM 1491 C C . TRP A 1 182 ? -21.474 -20.053 -26.997 1.00 42.62 182 TRP A C 1
ATOM 1493 O O . TRP A 1 182 ? -21.214 -19.326 -27.952 1.00 42.62 182 TRP A O 1
ATOM 1503 N N . PRO A 1 183 ? -22.600 -19.902 -26.278 1.00 36.66 183 PRO A N 1
ATOM 1504 C CA . PRO A 1 183 ? -23.618 -18.938 -26.653 1.00 36.66 183 PRO A CA 1
ATOM 1505 C C . PRO A 1 183 ? -23.138 -17.509 -26.387 1.00 36.66 183 PRO A C 1
ATOM 1507 O O . PRO A 1 183 ? -22.681 -17.191 -25.287 1.00 36.66 183 PRO A O 1
ATOM 1510 N N . ASP A 1 184 ? -23.311 -16.652 -27.393 1.00 40.91 184 ASP A N 1
ATOM 1511 C CA . ASP A 1 184 ? -23.211 -15.202 -27.274 1.00 40.91 184 ASP A CA 1
ATOM 1512 C C . ASP A 1 184 ? -24.150 -14.703 -26.174 1.00 40.91 184 ASP A C 1
ATOM 1514 O O . ASP A 1 184 ? -25.375 -14.733 -26.308 1.00 40.91 184 ASP A O 1
ATOM 1518 N N . ILE A 1 185 ? -23.575 -14.190 -25.091 1.00 40.00 185 ILE A N 1
ATOM 1519 C CA . ILE A 1 185 ? -24.295 -13.348 -24.136 1.00 40.00 185 ILE A CA 1
ATOM 1520 C C . ILE A 1 185 ? -23.748 -11.935 -24.301 1.00 40.00 185 ILE A C 1
ATOM 1522 O O . ILE A 1 185 ? -23.008 -11.405 -23.476 1.00 40.00 185 ILE A O 1
ATOM 1526 N N . SER A 1 186 ? -24.120 -11.337 -25.429 1.00 43.72 186 SER A N 1
ATOM 1527 C CA . SER A 1 186 ? -24.222 -9.890 -25.557 1.00 43.72 186 SER A CA 1
ATOM 1528 C C . SER A 1 186 ? -25.695 -9.504 -25.385 1.00 43.72 186 SER A C 1
ATOM 1530 O O . SER A 1 186 ? -26.583 -10.211 -25.856 1.00 43.72 186 SER A O 1
ATOM 1532 N N . ASN A 1 187 ? -25.928 -8.376 -24.708 1.00 40.59 187 ASN A N 1
ATOM 1533 C CA . ASN A 1 187 ? -27.217 -7.744 -24.396 1.00 40.59 187 ASN A CA 1
ATOM 1534 C C . ASN A 1 187 ? -27.983 -8.287 -23.176 1.00 40.59 187 ASN A C 1
ATOM 1536 O O . ASN A 1 187 ? -28.960 -9.016 -23.308 1.00 40.59 187 ASN A O 1
ATOM 1540 N N . ASN A 1 188 ? -27.657 -7.760 -21.990 1.00 34.59 188 ASN A N 1
ATOM 1541 C CA . ASN A 1 188 ? -28.729 -7.234 -21.144 1.00 34.59 188 ASN A CA 1
ATOM 1542 C C . ASN A 1 188 ? -28.300 -5.924 -20.465 1.00 34.59 188 ASN A C 1
ATOM 1544 O O . ASN A 1 188 ? -27.557 -5.895 -19.486 1.00 34.59 188 ASN A O 1
ATOM 1548 N N . THR A 1 189 ? -28.747 -4.826 -21.059 1.00 48.03 189 THR A N 1
ATOM 1549 C CA . THR A 1 189 ? -28.775 -3.480 -20.499 1.00 48.03 189 THR A CA 1
ATOM 1550 C C . THR A 1 189 ? -29.912 -3.406 -19.480 1.00 48.03 189 THR A C 1
ATOM 1552 O O . THR A 1 189 ? -31.009 -2.988 -19.823 1.00 48.03 189 THR A O 1
ATOM 1555 N N . ASP A 1 190 ? -29.657 -3.780 -18.224 1.00 39.69 190 ASP A N 1
ATOM 1556 C CA . ASP A 1 190 ? -30.605 -3.536 -17.128 1.00 39.69 190 ASP A CA 1
ATOM 1557 C C . ASP A 1 190 ? -29.988 -2.614 -16.069 1.00 39.69 190 ASP A C 1
ATOM 1559 O O . ASP A 1 190 ? -29.148 -2.992 -15.254 1.00 39.69 190 ASP A O 1
ATOM 1563 N N . ASN A 1 191 ? -30.423 -1.354 -16.115 1.00 42.50 191 ASN A N 1
ATOM 1564 C CA . ASN A 1 191 ? -30.050 -0.255 -15.224 1.00 42.50 191 ASN A CA 1
ATOM 1565 C C . ASN A 1 191 ? -30.729 -0.364 -13.843 1.00 42.50 191 ASN A C 1
ATOM 1567 O O . ASN A 1 191 ? -31.354 0.587 -13.382 1.00 42.50 191 ASN A O 1
ATOM 1571 N N . THR A 1 192 ? -30.611 -1.491 -13.146 1.00 43.53 192 THR A N 1
ATOM 1572 C CA . THR A 1 192 ? -31.304 -1.710 -11.857 1.00 43.53 192 THR A CA 1
ATOM 1573 C C . THR A 1 192 ? -30.605 -1.108 -10.631 1.00 43.53 192 THR A C 1
ATOM 1575 O O . THR A 1 192 ? -31.141 -1.173 -9.530 1.00 43.53 192 THR A O 1
ATOM 1578 N N . TRP A 1 193 ? -29.451 -0.451 -10.792 1.00 40.88 193 TRP A N 1
ATOM 1579 C CA . TRP A 1 193 ? -28.709 0.155 -9.673 1.00 40.88 193 TRP A CA 1
ATOM 1580 C C . TRP A 1 193 ? -29.066 1.623 -9.379 1.00 40.88 193 TRP A C 1
ATOM 1582 O O . TRP A 1 193 ? -28.637 2.149 -8.354 1.00 40.88 193 TRP A O 1
ATOM 1592 N N . ARG A 1 194 ? -29.845 2.304 -10.238 1.00 37.88 194 ARG A N 1
ATOM 1593 C CA . ARG A 1 194 ? -30.253 3.707 -9.997 1.00 37.88 194 ARG A CA 1
ATOM 1594 C C . ARG A 1 194 ? -31.458 3.863 -9.065 1.00 37.88 194 ARG A C 1
ATOM 1596 O O . ARG A 1 194 ? -31.547 4.895 -8.412 1.00 37.88 194 ARG A O 1
ATOM 1603 N N . ASP A 1 195 ? -32.305 2.847 -8.924 1.00 41.12 195 ASP A N 1
ATOM 1604 C CA . ASP A 1 195 ? -33.562 2.977 -8.167 1.00 41.12 195 ASP A CA 1
ATOM 1605 C C . ASP A 1 195 ? -33.429 2.690 -6.659 1.00 41.12 195 ASP A C 1
ATOM 1607 O O . ASP A 1 195 ? -34.369 2.916 -5.902 1.00 41.12 195 ASP A O 1
ATOM 1611 N N . TRP A 1 196 ? -32.265 2.237 -6.177 1.00 40.66 196 TRP A N 1
ATOM 1612 C CA . TRP A 1 196 ? -32.061 1.962 -4.744 1.00 40.66 196 TRP A CA 1
ATOM 1613 C C . TRP A 1 196 ? -31.643 3.185 -3.913 1.00 40.66 196 TRP A C 1
ATOM 1615 O O . TRP A 1 196 ? -31.756 3.147 -2.689 1.00 40.66 196 TRP A O 1
ATOM 1625 N N . CYS A 1 197 ? -31.205 4.280 -4.544 1.00 39.78 197 CYS A N 1
ATOM 1626 C CA . CYS A 1 197 ? -30.797 5.500 -3.833 1.00 39.78 197 CYS A CA 1
ATOM 1627 C C . CYS A 1 197 ? -31.913 6.550 -3.682 1.00 39.78 197 CYS A C 1
ATOM 1629 O O . CYS A 1 197 ? -31.709 7.523 -2.965 1.00 39.78 197 CYS A O 1
ATOM 1631 N N . GLU A 1 198 ? -33.086 6.367 -4.300 1.00 41.56 198 GLU A N 1
ATOM 1632 C CA . GLU A 1 198 ? -34.222 7.300 -4.161 1.00 41.56 198 GLU A CA 1
ATOM 1633 C C . GLU A 1 198 ? -35.331 6.798 -3.215 1.00 41.56 198 GLU A C 1
ATOM 1635 O O . GLU A 1 198 ? -36.304 7.511 -2.977 1.00 41.56 198 GLU A O 1
ATOM 1640 N N . SER A 1 199 ? -35.191 5.613 -2.605 1.00 40.22 199 SER A N 1
ATOM 1641 C CA . SER A 1 199 ? -36.192 5.071 -1.667 1.00 40.22 199 SER A CA 1
ATOM 1642 C C . SER A 1 199 ? -35.779 5.070 -0.190 1.00 40.22 199 SER A C 1
ATOM 1644 O O . SER A 1 199 ? -36.450 4.442 0.629 1.00 40.22 199 SER A O 1
ATOM 1646 N N . LEU A 1 200 ? -34.705 5.767 0.183 1.00 35.56 200 LEU A N 1
ATOM 1647 C CA . LEU A 1 200 ? -34.317 5.972 1.582 1.00 35.56 200 LEU A CA 1
ATOM 1648 C C . LEU A 1 200 ? -34.062 7.466 1.828 1.00 35.56 200 LEU A C 1
ATOM 1650 O O . LEU A 1 200 ? -32.947 7.944 1.660 1.00 35.56 200 LEU A O 1
ATOM 1654 N N . VAL A 1 201 ? -35.175 8.142 2.145 1.00 39.34 201 VAL A N 1
ATOM 1655 C CA . VAL A 1 201 ? -35.373 9.408 2.891 1.00 39.34 201 VAL A CA 1
ATOM 1656 C C . VAL A 1 201 ? -34.114 10.157 3.329 1.00 39.34 201 VAL A C 1
ATOM 1658 O O . VAL A 1 201 ? -33.347 9.593 4.142 1.00 39.34 201 VAL A O 1
#

Radius of gyration: 22.38 Å; chains: 1; bounding box: 59×40×66 Å

Sequence (201 aa):
MHCKAYCDQQTCPLTADMYGYCGEHFKQERGLYHYYKAHEQMYHQYRHDDCIESLERKHQHITLAIQARQLHTDWFFHDSRCDSHDYHVLGLMYDQGFLQRGIFDSGLGYIGADINETTRARLEEVVLSVGSDWQGENVCGRYGDMPAIQIVPPDTPGARYVPRRPELVNWEDFEVSEDSPWPDISNNTDNTWRDWCESLV

Secondary structure (DSSP, 8-state):
-B---EETTEE--SBP-BTTB-HHHHHHHHHHHHHHHHHHHHHHH------HHHHHHHHHHHHHHHHHHHHHHHHH-TTS--HHHHHHHHHHHHHHHHHHHHHHHTT-EEE-TTHHHHHHHHHHHHHHHHGGG--GGGTTTSS--PPPPEEE-TTSTT-B------S---GGGG---S---S---------TTSTTSSS--

Foldseek 3Di:
DFAQWDDPNHGHRDRDDPPRHNLQVVLLLVLLVLQLVVLVVVLVVLDPPVDQVSLQSNQQSLLRNLLSLVVSCVGRCVPPDDVVSVVVSVVSVVVSVVSQVVLQVVQKFKADPCLNVQLNVLVVVVSVVCTSVRDSVCRPPPSPDRGTIRIHHNPDPRTDHDDDPDDPPPCVVVPDDPPDPDDDPDDDPDPPVPPPVVPDD

pLDDT: mean 73.3, std 17.84, range [34.59, 94.12]